Protein AF-A0A378I689-F1 (afdb_monomer_lite)

Foldseek 3Di:
DDDDDDPPPDPVVPPPDDDDFAPLLLVLLQVCVVCLQVVVAALVRLVVSLCSLQPPADDDDDPCPPPDADDDDNVHHHSLSSLVSNCLQRVLQHWLVSLLSNLLSLQVVCPVPLPPCRLVPSVNNLVSLLLSLLQCQVPQVLSLLSCLVNCLVPLVSDDLVSVLCCPVPSRLVVLVCCCPRHPRSVNGHRHPGHDSVSSVVSPDPDDDRDDDDTDDRDPNDCSSHVPDDDDDPPDDDDPPGDDDPPDPDDPDPPDPDPDD

Structure (mmCIF, N/CA/C/O backbone):
data_AF-A0A378I689-F1
#
_entry.id   AF-A0A378I689-F1
#
loop_
_atom_site.group_PDB
_atom_site.id
_atom_site.type_symbol
_atom_site.label_atom_id
_atom_site.label_alt_id
_atom_site.label_comp_id
_atom_site.label_asym_id
_atom_site.label_entity_id
_atom_site.label_seq_id
_atom_site.pdbx_PDB_ins_code
_atom_site.Cartn_x
_atom_site.Cartn_y
_atom_site.Cartn_z
_atom_site.occupancy
_atom_site.B_iso_or_equiv
_atom_site.auth_seq_id
_atom_site.auth_comp_id
_atom_site.auth_asym_id
_atom_site.auth_atom_id
_atom_site.pdbx_PDB_model_num
ATOM 1 N N . MET A 1 1 ? -5.228 2.863 -65.342 1.00 36.53 1 MET A N 1
ATOM 2 C CA . MET A 1 1 ? -3.889 2.455 -64.861 1.00 36.53 1 MET A CA 1
ATOM 3 C C . MET A 1 1 ? -3.463 3.534 -63.869 1.00 36.53 1 MET A C 1
ATOM 5 O O . MET A 1 1 ? -3.456 4.687 -64.267 1.00 36.53 1 MET A O 1
ATOM 9 N N . ALA A 1 2 ? -3.511 3.309 -62.548 1.00 32.28 2 ALA A N 1
ATOM 10 C CA . ALA A 1 2 ? -2.487 2.623 -61.732 1.00 32.28 2 ALA A CA 1
ATOM 11 C C . ALA A 1 2 ? -1.100 3.280 -61.925 1.00 32.28 2 ALA A C 1
ATOM 13 O O . ALA A 1 2 ? -0.705 3.461 -63.064 1.00 32.28 2 ALA A O 1
ATOM 14 N N . ASN A 1 3 ? -0.274 3.627 -60.938 1.00 30.55 3 ASN A N 1
ATOM 15 C CA . ASN A 1 3 ? -0.265 3.503 -59.481 1.00 30.55 3 ASN A CA 1
ATOM 16 C C . ASN A 1 3 ? 1.012 4.236 -58.992 1.00 30.55 3 ASN A C 1
ATOM 18 O O . ASN A 1 3 ? 1.984 4.291 -59.739 1.00 30.55 3 ASN A O 1
ATOM 22 N N . GLY A 1 4 ? 1.056 4.657 -57.723 1.00 30.83 4 GLY A N 1
ATOM 23 C CA . GLY A 1 4 ? 2.308 4.814 -56.956 1.00 30.83 4 GLY A CA 1
ATOM 24 C C . GLY A 1 4 ? 3.049 6.158 -57.103 1.00 30.83 4 GLY A C 1
ATOM 25 O O . GLY A 1 4 ? 3.139 6.722 -58.177 1.00 30.83 4 GLY A O 1
ATOM 26 N N . THR A 1 5 ? 3.642 6.757 -56.070 1.00 33.84 5 THR A N 1
ATOM 27 C CA . THR A 1 5 ? 3.926 6.249 -54.723 1.00 33.84 5 THR A CA 1
ATOM 28 C C . THR A 1 5 ? 4.123 7.459 -53.807 1.00 33.84 5 THR A C 1
ATOM 30 O O . THR A 1 5 ? 5.096 8.198 -53.941 1.00 33.84 5 THR A O 1
ATOM 33 N N . ARG A 1 6 ? 3.195 7.691 -52.870 1.00 36.72 6 ARG A N 1
ATOM 34 C CA . ARG A 1 6 ? 3.455 8.572 -51.725 1.00 36.72 6 ARG A CA 1
ATOM 35 C C . ARG A 1 6 ? 4.444 7.844 -50.822 1.00 36.72 6 ARG A C 1
ATOM 37 O O . ARG A 1 6 ? 4.133 6.781 -50.297 1.00 36.72 6 ARG A O 1
ATOM 44 N N . SER A 1 7 ? 5.632 8.423 -50.677 1.00 36.16 7 SER A N 1
ATOM 45 C CA . SER A 1 7 ? 6.648 8.003 -49.718 1.00 36.16 7 SER A CA 1
ATOM 46 C C . SER A 1 7 ? 6.046 7.976 -48.312 1.00 36.16 7 SER A C 1
ATOM 48 O O . SER A 1 7 ? 5.873 9.020 -47.680 1.00 36.16 7 SER A O 1
ATOM 50 N N . ALA A 1 8 ? 5.764 6.771 -47.822 1.00 38.12 8 ALA A N 1
ATOM 51 C CA . ALA A 1 8 ? 5.553 6.462 -46.418 1.00 38.12 8 ALA A CA 1
ATOM 52 C C . ALA A 1 8 ? 6.874 6.675 -45.659 1.00 38.12 8 ALA A C 1
ATOM 54 O O . ALA A 1 8 ? 7.577 5.731 -45.315 1.00 38.12 8 ALA A O 1
ATOM 55 N N . ARG A 1 9 ? 7.250 7.936 -45.426 1.00 37.66 9 ARG A N 1
ATOM 56 C CA . ARG A 1 9 ? 8.289 8.267 -44.451 1.00 37.66 9 ARG A CA 1
ATOM 57 C C . ARG A 1 9 ? 7.631 8.343 -43.087 1.00 37.66 9 ARG A C 1
ATOM 59 O O . ARG A 1 9 ? 7.123 9.381 -42.683 1.00 37.66 9 ARG A O 1
ATOM 66 N N . GLU A 1 10 ? 7.586 7.168 -42.466 1.00 37.16 10 GLU A N 1
ATOM 67 C CA . GLU A 1 10 ? 7.813 6.945 -41.040 1.00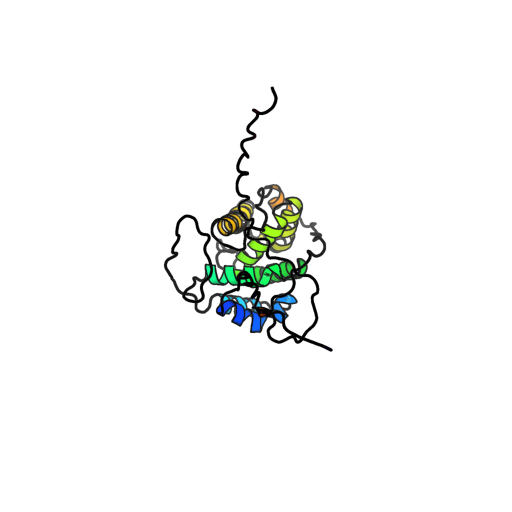 37.16 10 GLU A CA 1
ATOM 68 C C . GLU A 1 10 ? 7.526 8.156 -40.143 1.00 37.16 10 GLU A C 1
ATOM 70 O O . GLU A 1 10 ? 8.421 8.757 -39.550 1.00 37.16 10 GLU A O 1
ATOM 75 N N . SER A 1 11 ? 6.247 8.447 -39.928 1.00 35.81 11 SER A N 1
ATOM 76 C CA . SER A 1 11 ? 5.811 8.995 -38.651 1.00 35.81 11 SER A CA 1
ATOM 77 C C . SER A 1 11 ? 5.926 7.880 -37.607 1.00 35.81 11 SER A C 1
ATOM 79 O O . SER A 1 11 ? 4.937 7.320 -37.135 1.00 35.81 11 SER A O 1
ATOM 81 N N . LYS A 1 12 ? 7.172 7.538 -37.242 1.00 37.09 12 LYS A N 1
ATOM 82 C CA . LYS A 1 12 ? 7.478 6.902 -35.960 1.00 37.09 12 LYS A CA 1
ATOM 83 C C . LYS A 1 12 ? 7.032 7.897 -34.899 1.00 37.09 12 LYS A C 1
ATOM 85 O O . LYS A 1 12 ? 7.795 8.756 -34.465 1.00 37.09 12 LYS A O 1
ATOM 90 N N . ASN A 1 13 ? 5.748 7.815 -34.554 1.00 37.12 13 ASN A N 1
ATOM 91 C CA . ASN A 1 13 ? 5.201 8.322 -33.314 1.00 37.12 13 ASN A CA 1
ATOM 92 C C . ASN A 1 13 ? 6.167 7.853 -32.231 1.00 37.12 13 ASN A C 1
ATOM 94 O O . ASN A 1 13 ? 6.176 6.671 -31.890 1.00 37.12 13 ASN A O 1
ATOM 98 N N . LYS A 1 14 ? 7.023 8.765 -31.758 1.00 39.47 14 LYS A N 1
ATOM 99 C CA . LYS A 1 14 ? 7.756 8.611 -30.508 1.00 39.47 14 LYS A CA 1
ATOM 100 C C . LYS A 1 14 ? 6.681 8.370 -29.463 1.00 39.47 14 LYS A C 1
ATOM 102 O O . LYS A 1 14 ? 6.001 9.299 -29.029 1.00 39.47 14 LYS A O 1
ATOM 107 N N . GLN A 1 15 ? 6.439 7.097 -29.190 1.00 40.50 15 GLN A N 1
ATOM 108 C CA . GLN A 1 15 ? 5.585 6.618 -28.130 1.00 40.50 15 GLN A CA 1
ATOM 109 C C . GLN A 1 15 ? 6.223 7.185 -26.867 1.00 40.50 15 GLN A C 1
ATOM 111 O O . GLN A 1 15 ? 7.254 6.685 -26.436 1.00 40.50 15 GLN A O 1
ATOM 116 N N . LYS A 1 16 ? 5.704 8.336 -26.406 1.00 43.81 16 LYS A N 1
ATOM 117 C CA . LYS A 1 16 ? 6.149 9.027 -25.189 1.00 43.81 16 LYS A CA 1
ATOM 118 C C . LYS A 1 16 ? 6.384 7.965 -24.132 1.00 43.81 16 LYS A C 1
ATOM 120 O O . LYS A 1 16 ? 5.466 7.174 -23.918 1.00 43.81 16 LYS A O 1
ATOM 125 N N . ASP A 1 17 ? 7.581 7.954 -23.553 1.00 47.00 17 ASP A N 1
ATOM 126 C CA . ASP A 1 17 ? 8.003 7.000 -22.536 1.00 47.00 17 ASP A CA 1
ATOM 127 C C . ASP A 1 17 ? 6.908 6.867 -21.478 1.00 47.00 17 ASP A C 1
ATOM 129 O O . ASP A 1 17 ? 6.725 7.728 -20.617 1.00 47.00 17 ASP A O 1
ATOM 133 N N . LEU A 1 18 ? 6.100 5.813 -21.612 1.00 61.22 18 LEU A N 1
ATOM 134 C CA . LEU A 1 18 ? 5.203 5.395 -20.557 1.00 61.22 18 LEU A CA 1
ATOM 135 C C . LEU A 1 18 ? 6.120 4.905 -19.447 1.00 61.22 18 LEU A C 1
ATOM 137 O O . LEU A 1 18 ? 7.001 4.087 -19.717 1.00 61.22 18 LEU A O 1
ATOM 141 N N . TRP A 1 19 ? 5.930 5.427 -18.238 1.00 73.88 19 TRP A N 1
ATOM 142 C CA . TRP A 1 19 ? 6.635 4.942 -17.060 1.00 73.88 19 TRP A CA 1
ATOM 143 C C . TRP A 1 19 ? 6.575 3.408 -17.024 1.00 73.88 19 TRP A C 1
ATOM 145 O O . TRP A 1 19 ? 5.521 2.807 -17.269 1.00 73.88 19 TRP A O 1
ATOM 155 N N . LYS A 1 20 ? 7.726 2.783 -16.784 1.00 79.38 20 LYS A N 1
ATOM 156 C CA . LYS A 1 20 ? 7.854 1.335 -16.649 1.00 79.38 20 LYS A CA 1
ATOM 157 C C . LYS A 1 20 ? 8.465 1.042 -15.284 1.00 79.38 20 LYS A C 1
ATOM 159 O O . LYS A 1 20 ? 9.449 1.701 -14.950 1.00 79.38 20 LYS A O 1
ATOM 164 N N . PRO A 1 21 ? 7.931 0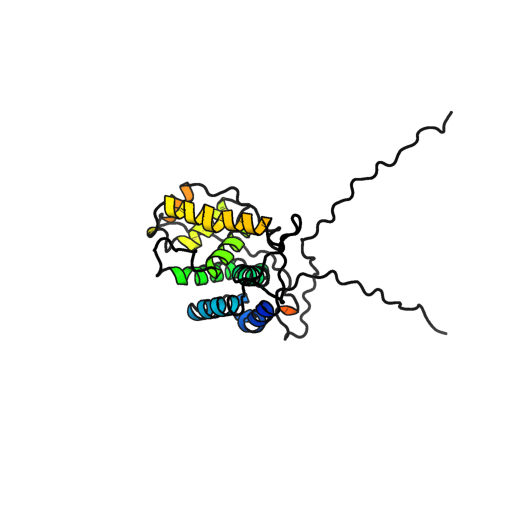.054 -14.554 1.00 88.06 21 PRO A N 1
ATOM 165 C CA . PRO A 1 21 ? 8.522 -0.369 -13.294 1.00 88.06 21 PRO A CA 1
ATOM 166 C C . PRO A 1 21 ? 9.882 -1.017 -13.529 1.00 88.06 21 PRO A C 1
ATOM 168 O O . PRO A 1 21 ? 10.153 -1.463 -14.646 1.00 88.06 21 PRO A O 1
ATOM 171 N N . MET A 1 22 ? 10.705 -1.108 -12.493 1.00 88.94 22 MET A N 1
ATOM 172 C CA . MET A 1 22 ? 12.016 -1.762 -12.541 1.00 88.94 22 MET A CA 1
ATOM 173 C C . MET A 1 22 ? 11.918 -3.209 -13.055 1.00 88.94 22 MET A C 1
ATOM 175 O O . MET A 1 22 ? 10.911 -3.888 -12.852 1.00 88.94 22 MET A O 1
ATOM 179 N N . ASP A 1 23 ? 12.968 -3.713 -13.705 1.00 89.38 23 ASP A N 1
ATOM 180 C CA . ASP A 1 23 ? 13.109 -5.117 -14.116 1.00 89.38 23 ASP A CA 1
ATOM 181 C C . ASP A 1 23 ? 12.872 -6.080 -12.954 1.00 89.38 23 ASP A C 1
ATOM 183 O O . ASP A 1 23 ? 12.211 -7.106 -13.121 1.00 89.38 23 ASP A O 1
ATOM 187 N N . HIS A 1 24 ? 13.345 -5.711 -11.763 1.00 91.12 24 HIS A N 1
ATOM 188 C CA . HIS A 1 24 ? 13.081 -6.448 -10.530 1.00 91.12 24 HIS A CA 1
ATOM 189 C C . HIS A 1 24 ? 11.577 -6.599 -10.265 1.00 91.12 24 HIS A C 1
ATOM 191 O O . HIS A 1 24 ? 11.058 -7.715 -10.182 1.00 91.12 24 HIS A O 1
ATOM 197 N N . THR A 1 25 ? 10.853 -5.479 -10.244 1.00 92.75 25 THR A N 1
ATOM 198 C CA . THR A 1 25 ? 9.397 -5.431 -10.058 1.00 92.75 25 THR A CA 1
ATOM 199 C C . THR A 1 25 ? 8.654 -6.168 -11.166 1.00 92.75 25 THR A C 1
ATOM 201 O O . THR A 1 25 ? 7.728 -6.927 -10.884 1.00 92.75 25 THR A O 1
ATOM 204 N N . ARG A 1 26 ? 9.074 -6.021 -12.430 1.00 91.69 26 ARG A N 1
ATOM 205 C CA . ARG A 1 26 ? 8.508 -6.781 -13.558 1.00 91.69 26 ARG A CA 1
ATOM 206 C C . ARG A 1 26 ? 8.682 -8.285 -13.364 1.00 91.69 26 ARG A C 1
ATOM 208 O O . ARG A 1 26 ? 7.747 -9.042 -13.611 1.00 91.69 26 ARG A O 1
ATOM 215 N N . GLY A 1 27 ? 9.848 -8.715 -12.885 1.00 92.19 27 GLY A N 1
ATOM 216 C CA . GLY A 1 27 ? 10.114 -10.107 -12.539 1.00 92.19 27 GLY A CA 1
ATOM 217 C C . GLY A 1 27 ? 9.150 -10.626 -11.472 1.00 92.19 27 GLY A C 1
ATOM 218 O O . GLY A 1 27 ? 8.578 -11.701 -11.641 1.00 92.19 27 GLY A O 1
ATOM 219 N N . ILE A 1 28 ? 8.908 -9.850 -10.416 1.00 94.12 28 ILE A N 1
ATOM 220 C CA . ILE A 1 28 ? 7.939 -10.197 -9.364 1.00 94.12 28 ILE A CA 1
ATOM 221 C C . ILE A 1 28 ? 6.521 -10.278 -9.943 1.00 94.12 28 ILE A C 1
ATOM 223 O O . ILE A 1 28 ? 5.842 -11.285 -9.759 1.00 94.12 28 ILE A O 1
ATOM 227 N N . ILE A 1 29 ? 6.084 -9.276 -10.709 1.00 93.25 29 ILE A N 1
ATOM 228 C CA . ILE A 1 29 ? 4.744 -9.249 -11.321 1.00 93.25 29 ILE A CA 1
ATOM 229 C C . ILE A 1 29 ? 4.545 -10.419 -12.285 1.00 93.25 29 ILE A C 1
ATOM 231 O O . ILE A 1 29 ? 3.468 -11.004 -12.309 1.00 93.25 29 ILE A O 1
ATOM 235 N N . SER A 1 30 ? 5.575 -10.830 -13.027 1.00 90.88 30 SER A N 1
ATOM 236 C CA . SER A 1 30 ? 5.471 -11.998 -13.909 1.00 90.88 30 SER A CA 1
ATOM 237 C C . SER A 1 30 ? 5.166 -13.299 -13.155 1.00 90.88 30 SER A C 1
ATOM 239 O O . SER A 1 30 ? 4.498 -14.172 -13.701 1.00 90.88 30 SER A O 1
ATOM 241 N N . ARG A 1 31 ? 5.610 -13.418 -11.894 1.00 92.50 31 ARG A N 1
ATOM 242 C CA . ARG A 1 31 ? 5.348 -14.581 -11.032 1.00 92.50 31 ARG A CA 1
ATOM 243 C C . ARG A 1 31 ? 4.023 -14.461 -10.284 1.00 92.50 31 ARG A C 1
ATOM 245 O O . ARG A 1 31 ? 3.255 -15.413 -10.242 1.00 92.50 31 ARG A O 1
ATOM 252 N N . TRP A 1 32 ? 3.756 -13.287 -9.715 1.00 93.81 32 TRP A N 1
ATOM 253 C CA . TRP A 1 32 ? 2.670 -13.068 -8.754 1.00 93.81 32 TRP A CA 1
ATOM 254 C C . TRP A 1 32 ? 1.433 -12.383 -9.351 1.00 93.81 32 TRP A C 1
ATOM 256 O O . TRP A 1 32 ? 0.402 -12.293 -8.690 1.00 93.81 32 TRP A O 1
ATOM 266 N N . GLY A 1 33 ? 1.497 -11.894 -10.593 1.00 89.62 33 GLY A N 1
ATOM 267 C CA . GLY A 1 33 ? 0.505 -10.986 -11.180 1.00 89.62 33 GLY A CA 1
ATOM 268 C C . GLY A 1 33 ? -0.929 -11.508 -11.139 1.00 89.62 33 GLY A C 1
ATOM 269 O O . GLY A 1 33 ? -1.836 -10.764 -10.778 1.00 89.62 33 GLY A O 1
ATOM 270 N N . SER A 1 34 ? -1.142 -12.796 -11.427 1.00 87.81 34 SER A N 1
ATOM 271 C CA . SER A 1 34 ? -2.479 -13.406 -11.353 1.00 87.81 34 SER A CA 1
ATOM 272 C C . SER A 1 34 ? -3.029 -13.441 -9.922 1.00 87.81 34 SER A C 1
ATOM 274 O O . SER A 1 34 ? -4.207 -13.164 -9.712 1.00 87.81 34 SER A O 1
ATOM 276 N N . GLN A 1 35 ? -2.195 -13.763 -8.932 1.00 90.56 35 GLN A N 1
ATOM 277 C CA . GLN A 1 35 ? -2.610 -13.800 -7.525 1.00 90.56 35 GLN A CA 1
ATOM 278 C C . GLN A 1 35 ? -2.856 -12.389 -6.985 1.00 90.56 35 GLN A C 1
ATOM 280 O O . GLN A 1 35 ? -3.844 -12.159 -6.295 1.00 90.56 35 GLN A O 1
ATOM 285 N N . LEU A 1 36 ? -2.008 -11.427 -7.368 1.00 91.00 36 LEU A N 1
ATOM 286 C CA . LEU A 1 36 ? -2.152 -10.014 -7.014 1.00 91.00 36 LEU A CA 1
ATOM 287 C C . LEU A 1 36 ? -3.465 -9.434 -7.544 1.00 91.00 36 LEU A C 1
ATOM 289 O O . LEU A 1 36 ? -4.226 -8.854 -6.774 1.00 91.00 36 LEU A O 1
ATOM 293 N N . LEU A 1 37 ? -3.763 -9.628 -8.835 1.00 87.69 37 LEU A N 1
ATOM 294 C CA . LEU A 1 37 ? -4.980 -9.091 -9.451 1.00 87.69 37 LEU A CA 1
ATOM 295 C C . LEU A 1 37 ? -6.259 -9.658 -8.839 1.00 87.69 37 LEU A C 1
ATOM 297 O O . LEU A 1 37 ? -7.255 -8.944 -8.800 1.00 87.69 37 LEU A O 1
ATOM 301 N N . ASN A 1 38 ? -6.233 -10.903 -8.358 1.00 84.69 38 ASN A N 1
ATOM 302 C CA . ASN A 1 38 ? -7.388 -11.570 -7.754 1.00 84.69 38 ASN A CA 1
ATOM 303 C C . ASN A 1 38 ? -7.411 -11.496 -6.217 1.00 84.69 38 ASN A C 1
ATOM 305 O O . ASN A 1 38 ? -8.332 -12.034 -5.611 1.00 84.69 38 ASN A O 1
ATOM 309 N N . ALA A 1 39 ? -6.411 -10.860 -5.594 1.00 85.19 39 ALA A N 1
ATOM 310 C CA . ALA A 1 39 ? -6.188 -10.879 -4.145 1.00 85.19 39 ALA A CA 1
ATOM 311 C C . ALA A 1 39 ? -6.208 -12.301 -3.530 1.00 85.19 39 ALA A C 1
ATOM 313 O O . ALA A 1 39 ? -6.624 -12.490 -2.387 1.00 85.19 39 ALA A O 1
ATOM 314 N N . ASP A 1 40 ? -5.732 -13.297 -4.283 1.00 89.00 40 ASP A N 1
ATOM 315 C CA . ASP A 1 40 ? -5.683 -14.711 -3.887 1.00 89.00 40 ASP A CA 1
ATOM 316 C C . ASP A 1 40 ? -4.293 -15.058 -3.334 1.00 89.00 40 ASP A C 1
ATOM 318 O O . ASP A 1 40 ? -3.454 -15.681 -3.993 1.00 89.00 40 ASP A O 1
ATOM 322 N N . LEU A 1 41 ? -4.012 -14.531 -2.141 1.00 89.88 41 LEU A N 1
ATOM 323 C CA . LEU A 1 41 ? -2.727 -14.659 -1.458 1.00 89.88 41 LEU A CA 1
ATOM 324 C C . LEU A 1 41 ? -2.947 -15.177 -0.036 1.00 89.88 41 LEU A C 1
ATOM 326 O O . LEU A 1 41 ? -3.789 -14.677 0.704 1.00 89.88 41 LEU A O 1
ATOM 330 N N . SER A 1 42 ? -2.148 -16.151 0.386 1.00 90.88 42 SER A N 1
ATOM 331 C CA . SER A 1 42 ? -2.076 -16.561 1.788 1.00 90.88 42 SER A CA 1
ATOM 332 C C . SER A 1 42 ? -1.145 -15.646 2.593 1.00 90.88 42 SER A C 1
ATOM 334 O O . SER A 1 42 ? -0.283 -14.955 2.050 1.00 90.88 42 SER A O 1
ATOM 336 N N . ASN A 1 43 ? -1.219 -15.705 3.926 1.00 88.19 43 ASN A N 1
ATOM 337 C CA . ASN A 1 43 ? -0.266 -14.995 4.794 1.00 88.19 43 ASN A CA 1
ATOM 338 C C . ASN A 1 43 ? 1.201 -15.365 4.505 1.00 88.19 43 ASN A C 1
ATOM 340 O O . ASN A 1 43 ? 2.095 -14.539 4.703 1.00 88.19 43 ASN A O 1
ATOM 344 N N . GLN A 1 44 ? 1.463 -16.601 4.064 1.00 90.50 44 GLN A N 1
ATOM 345 C CA . GLN A 1 44 ? 2.808 -17.025 3.683 1.00 90.50 44 GLN A CA 1
ATOM 346 C C . GLN A 1 44 ? 3.221 -16.418 2.339 1.00 90.50 44 GLN A C 1
ATOM 348 O O . GLN A 1 44 ? 4.360 -15.976 2.207 1.00 90.50 44 GLN A O 1
ATOM 353 N N . ASP A 1 45 ? 2.295 -16.314 1.387 1.00 94.31 45 ASP A N 1
ATOM 354 C CA . ASP A 1 45 ? 2.542 -15.660 0.101 1.00 94.31 45 ASP A CA 1
ATOM 355 C C . ASP A 1 45 ? 2.894 -14.189 0.288 1.00 94.31 45 ASP A C 1
ATOM 357 O O . ASP A 1 45 ? 3.876 -13.720 -0.272 1.00 94.31 45 ASP A O 1
ATOM 361 N N . ILE A 1 46 ? 2.183 -13.476 1.165 1.00 93.25 46 ILE A N 1
ATOM 362 C CA . ILE A 1 46 ? 2.497 -12.076 1.480 1.00 93.25 46 ILE A CA 1
ATOM 363 C C . ILE A 1 46 ? 3.900 -11.930 2.097 1.00 93.25 46 ILE A C 1
ATOM 365 O O . ILE A 1 46 ? 4.597 -10.946 1.843 1.00 93.25 46 ILE A O 1
ATOM 369 N N . LYS A 1 47 ? 4.338 -12.881 2.933 1.00 91.50 47 LYS A N 1
ATOM 370 C CA . LYS A 1 47 ? 5.705 -12.884 3.489 1.00 91.50 47 LYS A CA 1
ATOM 371 C C . LYS A 1 47 ? 6.750 -13.114 2.400 1.00 91.50 47 LYS A C 1
ATOM 373 O O . LYS A 1 47 ? 7.750 -12.403 2.369 1.00 91.50 47 LYS A O 1
ATOM 378 N N . ASN A 1 48 ? 6.505 -14.078 1.515 1.00 94.38 48 ASN A N 1
ATOM 379 C CA . ASN A 1 48 ? 7.400 -14.389 0.405 1.00 94.38 48 ASN A CA 1
ATOM 380 C C . ASN A 1 48 ? 7.490 -13.208 -0.569 1.00 94.38 48 ASN A C 1
ATOM 382 O O . ASN A 1 48 ? 8.588 -12.786 -0.916 1.00 94.38 48 ASN A O 1
ATOM 386 N N . LEU A 1 49 ? 6.347 -12.620 -0.924 1.00 95.19 49 LEU A N 1
ATOM 387 C CA . LEU A 1 49 ? 6.249 -11.455 -1.792 1.00 95.19 49 LEU A CA 1
ATOM 388 C C . LEU A 1 49 ? 7.026 -10.262 -1.231 1.00 95.19 49 LEU A C 1
ATOM 390 O O . LEU A 1 49 ? 7.833 -9.678 -1.946 1.00 95.19 49 LEU A O 1
ATOM 394 N N . GLU A 1 50 ? 6.832 -9.911 0.045 1.00 93.56 50 GLU A N 1
ATOM 395 C CA . GLU A 1 50 ? 7.598 -8.824 0.667 1.00 93.56 50 GLU A CA 1
ATOM 396 C C . GLU A 1 50 ? 9.103 -9.122 0.656 1.00 93.56 50 GLU A C 1
ATOM 398 O O . GLU A 1 50 ? 9.899 -8.256 0.297 1.00 93.56 50 GLU A O 1
ATOM 403 N N . SER A 1 51 ? 9.502 -10.357 0.975 1.00 92.94 51 SER A N 1
ATOM 404 C CA . SER A 1 51 ? 10.908 -10.760 0.909 1.00 92.94 51 SER A CA 1
ATOM 405 C C . SER A 1 51 ? 11.483 -10.621 -0.503 1.00 92.94 51 SER A C 1
ATOM 407 O O . SER A 1 51 ? 12.618 -10.171 -0.642 1.00 92.94 51 SER A O 1
ATOM 409 N N . GLU A 1 52 ? 10.730 -10.991 -1.542 1.00 94.94 52 GLU A N 1
ATOM 410 C CA . GLU A 1 52 ? 11.149 -10.845 -2.939 1.00 94.94 52 GLU A CA 1
ATOM 411 C C . GLU A 1 52 ? 11.253 -9.374 -3.355 1.00 94.94 52 GLU A C 1
ATOM 413 O O . GLU A 1 52 ? 12.224 -9.005 -4.009 1.00 94.94 52 GLU A O 1
ATOM 418 N N . ILE A 1 53 ? 10.310 -8.517 -2.943 1.00 93.62 53 ILE A N 1
ATOM 419 C CA . ILE A 1 53 ? 10.363 -7.069 -3.212 1.00 93.62 53 ILE A CA 1
ATOM 420 C C . ILE A 1 53 ? 11.650 -6.473 -2.641 1.00 93.62 53 ILE A C 1
ATOM 422 O O . ILE A 1 53 ? 12.353 -5.736 -3.329 1.00 93.62 53 ILE A O 1
ATOM 426 N N . LEU A 1 54 ? 11.989 -6.826 -1.401 1.00 90.94 54 LEU A N 1
ATOM 427 C CA . LEU A 1 54 ? 13.153 -6.280 -0.703 1.00 90.94 54 LEU A CA 1
ATOM 428 C C . LEU A 1 54 ? 14.482 -6.922 -1.142 1.00 90.94 54 LEU A C 1
ATOM 430 O O . LEU A 1 54 ? 15.558 -6.373 -0.861 1.00 90.94 54 LEU A O 1
ATOM 434 N N . GLN A 1 55 ? 14.432 -8.064 -1.832 1.00 88.06 55 GLN A N 1
ATOM 435 C CA . GLN A 1 55 ? 15.609 -8.787 -2.299 1.00 88.06 55 GLN A CA 1
ATOM 436 C C . GLN A 1 55 ? 16.381 -7.977 -3.345 1.00 88.06 55 GLN A C 1
ATOM 438 O O . GLN A 1 55 ? 15.812 -7.409 -4.266 1.00 88.06 55 GLN A O 1
ATOM 443 N N . GLY A 1 56 ? 17.711 -7.948 -3.225 1.00 74.94 56 GLY A N 1
ATOM 444 C CA . GLY A 1 56 ? 18.582 -7.308 -4.218 1.00 74.94 56 GLY A CA 1
ATOM 445 C C . GLY A 1 56 ? 18.756 -5.798 -4.046 1.00 74.94 56 GLY A C 1
ATOM 446 O O . GLY A 1 56 ? 19.649 -5.234 -4.679 1.00 74.94 56 GLY A O 1
ATOM 447 N N . SER A 1 57 ? 17.997 -5.176 -3.140 1.00 80.06 57 SER A N 1
ATOM 448 C CA . SER A 1 57 ? 18.178 -3.777 -2.749 1.00 80.06 57 SER A CA 1
ATOM 449 C C . SER A 1 57 ? 19.587 -3.509 -2.206 1.00 80.06 57 SER A C 1
ATOM 451 O O . SER A 1 57 ? 20.185 -4.323 -1.494 1.00 80.06 57 SER A O 1
ATOM 453 N N . ARG A 1 58 ? 20.149 -2.354 -2.566 1.00 79.81 58 ARG A N 1
ATOM 454 C CA . ARG A 1 58 ? 21.479 -1.909 -2.134 1.00 79.81 58 ARG A CA 1
ATOM 455 C C . ARG A 1 58 ? 21.441 -0.423 -1.830 1.00 79.81 58 ARG A C 1
ATOM 457 O O . ARG A 1 58 ? 20.722 0.336 -2.470 1.00 79.81 58 ARG A O 1
ATOM 464 N N . TYR A 1 59 ? 22.246 0.003 -0.863 1.00 76.56 59 TYR A N 1
ATOM 465 C CA . TYR A 1 59 ? 22.419 1.428 -0.623 1.00 76.56 59 TYR A CA 1
ATOM 466 C C . TYR A 1 59 ? 23.026 2.094 -1.861 1.00 76.56 59 TYR A C 1
ATOM 468 O O . TYR A 1 59 ? 24.048 1.639 -2.378 1.00 76.56 59 TYR A O 1
ATOM 476 N N . HIS A 1 60 ? 22.423 3.195 -2.293 1.00 75.88 60 HIS A N 1
ATOM 477 C CA . HIS A 1 60 ? 23.031 4.111 -3.242 1.00 75.88 60 HIS A CA 1
ATOM 478 C C . HIS A 1 60 ? 22.753 5.555 -2.814 1.00 75.88 60 HIS A C 1
ATOM 480 O O . HIS A 1 60 ? 21.745 5.829 -2.156 1.00 75.88 60 HIS A O 1
ATOM 486 N N . PRO A 1 61 ? 23.647 6.494 -3.161 1.00 66.50 61 PRO A N 1
ATOM 487 C CA . PRO A 1 61 ? 23.402 7.902 -2.916 1.00 66.50 61 PRO A CA 1
ATOM 488 C C . PRO A 1 61 ? 22.199 8.372 -3.741 1.00 66.50 61 PRO A C 1
ATOM 490 O O . PRO A 1 61 ? 22.095 8.100 -4.940 1.00 66.50 61 PRO A O 1
ATOM 493 N N . ILE A 1 62 ? 21.296 9.095 -3.084 1.00 64.75 62 ILE A N 1
ATOM 494 C CA . ILE A 1 62 ? 20.167 9.751 -3.736 1.00 64.75 62 ILE A CA 1
ATOM 495 C C . ILE A 1 62 ? 20.701 11.022 -4.391 1.00 64.75 62 ILE A C 1
ATOM 497 O O . ILE A 1 62 ? 21.139 11.946 -3.704 1.00 64.75 62 ILE A O 1
ATOM 501 N N . ASN A 1 63 ? 20.677 11.073 -5.722 1.00 58.06 63 ASN A N 1
ATOM 502 C CA . ASN A 1 63 ? 21.100 12.256 -6.461 1.00 58.06 63 ASN A CA 1
ATOM 503 C C . ASN A 1 63 ? 19.914 13.222 -6.582 1.00 58.06 63 ASN A C 1
ATOM 505 O O . ASN A 1 63 ? 19.222 13.269 -7.596 1.00 58.06 63 ASN A O 1
ATOM 509 N N . ALA A 1 64 ? 19.635 13.944 -5.497 1.00 55.91 64 ALA A N 1
ATOM 510 C CA . ALA A 1 64 ? 18.580 14.947 -5.450 1.00 55.91 64 ALA A CA 1
ATOM 511 C C . ALA A 1 64 ? 19.046 16.228 -6.163 1.00 55.91 64 ALA A C 1
ATOM 513 O O . ALA A 1 64 ? 19.409 17.214 -5.522 1.00 55.91 64 ALA A O 1
ATOM 514 N N . ALA A 1 65 ? 19.056 16.224 -7.499 1.00 56.22 65 ALA A N 1
ATOM 515 C CA . ALA A 1 65 ? 18.992 17.485 -8.233 1.00 56.22 65 ALA A CA 1
ATOM 516 C C . ALA A 1 65 ? 17.691 18.183 -7.797 1.00 56.22 65 ALA A C 1
ATOM 518 O O . ALA A 1 65 ? 16.617 17.588 -7.873 1.00 56.22 65 ALA A O 1
ATOM 519 N N . SER A 1 66 ? 17.804 19.384 -7.226 1.00 52.59 66 SER A N 1
ATOM 520 C CA . SER A 1 66 ? 16.860 19.958 -6.251 1.00 52.59 66 SER A CA 1
ATOM 521 C C . SER A 1 66 ? 15.453 20.304 -6.767 1.00 52.59 66 SER A C 1
ATOM 523 O O . SER A 1 66 ? 14.652 20.868 -6.023 1.00 52.59 66 SER A O 1
ATOM 525 N N . ASP A 1 67 ? 15.127 19.962 -8.008 1.00 57.81 67 ASP A N 1
ATOM 526 C CA . ASP A 1 67 ? 13.847 20.211 -8.667 1.00 57.81 67 ASP A CA 1
ATOM 527 C C . ASP A 1 67 ? 13.231 18.968 -9.338 1.00 57.81 67 ASP A C 1
ATOM 529 O O . ASP A 1 67 ? 12.107 19.039 -9.844 1.00 57.81 67 ASP A O 1
ATOM 533 N N . GLN A 1 68 ? 13.919 17.822 -9.323 1.00 65.69 68 GLN A N 1
ATOM 534 C CA . GLN A 1 68 ? 13.436 16.591 -9.946 1.00 65.69 68 GLN A CA 1
ATOM 535 C C . GLN A 1 68 ? 12.939 15.605 -8.893 1.00 65.69 68 GLN A C 1
ATOM 537 O O . GLN A 1 68 ? 13.634 15.277 -7.933 1.00 65.69 68 GLN A O 1
ATOM 542 N N . LYS A 1 69 ? 11.714 15.108 -9.096 1.00 70.38 69 LYS A N 1
ATOM 543 C CA . LYS A 1 69 ? 11.188 13.983 -8.321 1.00 70.38 69 LYS A CA 1
ATOM 544 C C . LYS A 1 69 ? 12.066 12.757 -8.523 1.00 70.38 69 LYS A C 1
ATOM 546 O O . LYS A 1 69 ? 12.564 12.524 -9.625 1.00 70.38 69 LYS A O 1
ATOM 551 N N . LEU A 1 70 ? 12.201 11.956 -7.473 1.00 67.81 70 LEU A N 1
ATOM 552 C CA . LEU A 1 70 ? 12.938 10.704 -7.532 1.00 67.81 70 LEU A CA 1
ATOM 553 C C . LEU A 1 70 ? 12.279 9.758 -8.541 1.00 67.81 70 LEU A C 1
ATOM 555 O O . LEU A 1 70 ? 11.055 9.590 -8.564 1.00 67.81 70 LEU A O 1
ATOM 559 N N . THR A 1 71 ? 13.123 9.173 -9.389 1.00 66.50 71 THR A N 1
ATOM 560 C CA . THR A 1 71 ? 12.756 8.188 -10.409 1.00 66.50 71 THR A CA 1
ATOM 561 C C . THR A 1 71 ? 13.470 6.874 -10.116 1.00 66.50 71 THR A C 1
ATOM 563 O O . THR A 1 71 ? 14.564 6.869 -9.555 1.00 66.50 71 THR A O 1
ATOM 566 N N . TYR A 1 72 ? 12.831 5.762 -10.463 1.00 70.50 72 TYR A N 1
ATOM 567 C CA . TYR A 1 72 ? 13.309 4.417 -10.142 1.00 70.50 72 TYR A CA 1
ATOM 568 C C . TYR A 1 72 ? 14.270 3.930 -11.231 1.00 70.50 72 TYR A C 1
ATOM 570 O O . TYR A 1 72 ? 14.023 4.144 -12.420 1.00 70.50 72 TYR A O 1
ATOM 578 N N . SER A 1 73 ? 15.377 3.303 -10.832 1.00 69.62 73 SER A N 1
ATOM 579 C CA . SER A 1 73 ? 16.431 2.849 -11.742 1.00 69.62 73 SER A CA 1
ATOM 580 C C . SER A 1 73 ? 16.833 1.413 -11.442 1.00 69.62 73 SER A C 1
ATOM 582 O O . SER A 1 73 ? 17.079 1.054 -10.295 1.00 69.62 73 SER A O 1
ATOM 584 N N . ASP A 1 74 ? 16.999 0.621 -12.500 1.00 73.38 74 ASP A N 1
ATOM 585 C CA . ASP A 1 74 ? 17.469 -0.765 -12.418 1.00 73.38 74 ASP A CA 1
ATOM 586 C C . ASP A 1 74 ? 18.948 -0.885 -12.008 1.00 73.38 74 ASP A C 1
ATOM 588 O O . ASP A 1 74 ? 19.401 -1.960 -11.618 1.00 73.38 74 ASP A O 1
ATOM 592 N N . ALA A 1 75 ? 19.724 0.204 -12.085 1.00 75.00 75 ALA A N 1
ATOM 593 C CA . ALA A 1 75 ? 21.158 0.173 -11.790 1.00 75.00 75 ALA A CA 1
ATOM 594 C C . ALA A 1 75 ? 21.460 0.038 -10.286 1.00 75.00 75 ALA A C 1
ATOM 596 O O . ALA A 1 75 ? 22.418 -0.638 -9.907 1.00 75.00 75 ALA A O 1
ATOM 597 N N . ALA A 1 76 ? 20.665 0.698 -9.440 1.00 77.56 76 ALA A N 1
ATOM 598 C CA . ALA A 1 76 ? 20.716 0.599 -7.985 1.00 77.56 76 ALA A CA 1
ATOM 599 C C . ALA A 1 76 ? 19.434 1.193 -7.384 1.00 77.56 76 ALA A C 1
ATOM 601 O O . ALA A 1 76 ? 18.989 2.247 -7.834 1.00 77.56 76 ALA A O 1
ATOM 602 N N . TYR A 1 77 ? 18.888 0.530 -6.363 1.00 84.75 77 TYR A N 1
ATOM 603 C CA . TYR A 1 77 ? 17.695 0.966 -5.638 1.00 84.75 77 TYR A CA 1
ATOM 604 C C . TYR A 1 77 ? 17.748 0.535 -4.167 1.00 84.75 77 TYR A C 1
ATOM 606 O O . TYR A 1 77 ? 18.249 -0.543 -3.820 1.00 84.75 77 TYR A O 1
ATOM 614 N N . THR A 1 78 ? 17.200 1.369 -3.292 1.00 88.44 78 THR A N 1
ATOM 615 C CA . THR A 1 78 ? 16.969 1.063 -1.876 1.00 88.44 78 THR A CA 1
ATOM 616 C C . THR A 1 78 ? 15.732 0.177 -1.677 1.00 88.44 78 THR A C 1
ATOM 618 O O . THR A 1 78 ? 14.893 0.036 -2.565 1.00 88.44 78 THR A O 1
ATOM 621 N N . GLN A 1 79 ? 15.577 -0.396 -0.478 1.00 89.75 79 GLN A N 1
ATOM 622 C CA . GLN A 1 79 ? 14.365 -1.135 -0.082 1.00 89.75 79 GLN A CA 1
ATOM 623 C C . GLN A 1 79 ? 13.094 -0.296 -0.256 1.00 89.75 79 GLN A C 1
ATOM 625 O O . GLN A 1 79 ? 12.103 -0.759 -0.818 1.00 89.75 79 GLN A O 1
ATOM 630 N N . LYS A 1 80 ? 13.170 0.975 0.150 1.00 88.75 80 LYS A N 1
ATOM 631 C CA . LYS A 1 80 ? 12.091 1.946 -0.005 1.00 88.75 80 LYS A CA 1
ATOM 632 C C . LYS A 1 80 ? 11.711 2.139 -1.473 1.00 88.75 80 LYS A C 1
ATOM 634 O O . LYS A 1 80 ? 10.530 2.113 -1.790 1.00 88.75 80 LYS A O 1
ATOM 639 N N . GLU A 1 81 ? 12.679 2.326 -2.367 1.00 88.38 81 GLU A N 1
ATOM 640 C CA . GLU A 1 81 ? 12.395 2.498 -3.799 1.00 88.38 81 GLU A CA 1
ATOM 641 C C . GLU A 1 81 ? 11.828 1.232 -4.437 1.00 88.38 81 GLU A C 1
ATOM 643 O O . GLU A 1 81 ? 10.887 1.345 -5.213 1.00 88.38 81 GLU A O 1
ATOM 648 N N . ALA A 1 82 ? 12.322 0.044 -4.069 1.00 91.19 82 ALA A N 1
ATOM 649 C CA . ALA A 1 82 ? 11.745 -1.222 -4.527 1.00 91.19 82 ALA A CA 1
ATOM 650 C C . ALA A 1 82 ? 10.275 -1.364 -4.119 1.00 91.19 82 ALA A C 1
ATOM 652 O O . ALA A 1 82 ? 9.427 -1.714 -4.938 1.00 91.19 82 ALA A O 1
ATOM 653 N N . MET A 1 83 ? 9.962 -1.033 -2.865 1.00 93.94 83 MET A N 1
ATOM 654 C CA . MET A 1 83 ? 8.596 -1.084 -2.357 1.00 93.94 83 MET A CA 1
ATOM 655 C C . MET A 1 83 ? 7.692 -0.070 -3.063 1.00 93.94 83 MET A C 1
ATOM 657 O O . MET A 1 83 ? 6.587 -0.402 -3.481 1.00 93.94 83 MET A O 1
ATOM 661 N N . ILE A 1 84 ? 8.168 1.161 -3.246 1.00 91.75 84 ILE A N 1
ATOM 662 C CA . ILE A 1 84 ? 7.413 2.213 -3.931 1.00 91.75 84 ILE A CA 1
ATOM 663 C C . ILE A 1 84 ? 7.154 1.846 -5.401 1.00 91.75 84 ILE A C 1
ATOM 665 O O . ILE A 1 84 ? 6.022 1.980 -5.868 1.00 91.75 84 ILE A O 1
ATOM 669 N N . ASP A 1 85 ? 8.173 1.369 -6.117 1.00 90.94 85 ASP A N 1
ATOM 670 C CA . ASP A 1 85 ? 8.055 0.948 -7.515 1.00 90.94 85 ASP A CA 1
ATOM 671 C C . ASP A 1 85 ? 7.050 -0.202 -7.664 1.00 90.94 85 ASP A C 1
ATOM 673 O O . ASP A 1 85 ? 6.169 -0.137 -8.521 1.00 90.94 85 ASP A O 1
ATOM 677 N N . PHE A 1 86 ? 7.094 -1.195 -6.766 1.00 94.44 86 PHE A N 1
ATOM 678 C CA . PHE A 1 86 ? 6.114 -2.282 -6.722 1.00 94.44 86 PHE A CA 1
ATOM 679 C C . PHE A 1 86 ? 4.680 -1.776 -6.513 1.00 94.44 86 PHE A C 1
ATOM 681 O O . PHE A 1 86 ? 3.772 -2.150 -7.258 1.00 94.44 86 PHE A O 1
ATOM 688 N N . ILE A 1 87 ? 4.468 -0.885 -5.543 1.00 95.31 87 ILE A N 1
ATOM 689 C CA . ILE A 1 87 ? 3.147 -0.319 -5.233 1.00 95.31 87 ILE A CA 1
ATOM 690 C C . ILE A 1 87 ? 2.581 0.441 -6.435 1.00 95.31 87 ILE A C 1
ATOM 692 O O . ILE A 1 87 ? 1.422 0.246 -6.802 1.00 95.31 87 ILE A O 1
ATOM 696 N N . LEU A 1 88 ? 3.401 1.253 -7.104 1.00 91.38 88 LEU A N 1
ATOM 697 C CA . LEU A 1 88 ? 2.995 1.971 -8.315 1.00 91.38 88 LEU A CA 1
ATOM 698 C C . LEU A 1 88 ? 2.771 1.051 -9.518 1.00 91.38 88 LEU A C 1
ATOM 700 O O . LEU A 1 88 ? 1.982 1.380 -10.403 1.00 91.38 88 LEU A O 1
ATOM 704 N N . ALA A 1 89 ? 3.447 -0.093 -9.564 1.00 91.44 89 ALA A N 1
ATOM 705 C CA . ALA A 1 89 ? 3.291 -1.062 -10.636 1.00 91.44 89 ALA A CA 1
ATOM 706 C C . ALA A 1 89 ? 2.030 -1.919 -10.491 1.00 91.44 89 ALA A C 1
ATOM 708 O O . ALA A 1 89 ? 1.515 -2.391 -11.502 1.00 91.44 89 ALA A O 1
ATOM 709 N N . VAL A 1 90 ? 1.542 -2.130 -9.265 1.00 93.06 90 VAL A N 1
ATOM 710 C CA . VAL A 1 90 ? 0.448 -3.066 -8.970 1.00 93.06 90 VAL A CA 1
ATOM 711 C C . VAL A 1 90 ? -0.850 -2.351 -8.623 1.00 93.06 90 VAL A C 1
ATOM 713 O O . VAL A 1 90 ? -1.868 -2.594 -9.269 1.00 93.06 90 VAL A O 1
ATOM 716 N N . CYS A 1 91 ? -0.832 -1.456 -7.634 1.00 93.44 91 CYS A N 1
ATOM 717 C CA . CYS A 1 91 ? -2.052 -0.903 -7.046 1.00 93.44 91 CYS A CA 1
ATOM 718 C C . CYS A 1 91 ? -2.982 -0.180 -8.034 1.00 93.44 91 CYS A C 1
ATOM 720 O O . CYS A 1 91 ? -4.192 -0.363 -7.897 1.00 93.44 91 CYS A O 1
ATOM 722 N N . PRO A 1 92 ? -2.496 0.565 -9.053 1.00 90.50 92 PRO A N 1
ATOM 723 C CA . PRO A 1 92 ? -3.385 1.185 -10.036 1.00 90.50 92 PRO A CA 1
ATOM 724 C C . PRO A 1 92 ? -4.274 0.196 -10.796 1.00 90.50 92 PRO A C 1
ATOM 726 O O . PRO A 1 92 ? -5.279 0.612 -11.357 1.00 90.50 92 PRO A O 1
ATOM 729 N N . TYR A 1 93 ? -3.896 -1.083 -10.853 1.00 89.81 93 TYR A N 1
ATOM 730 C CA . TYR A 1 93 ? -4.591 -2.120 -11.619 1.00 89.81 93 TYR A CA 1
ATOM 731 C C . TYR A 1 93 ? -5.455 -3.041 -10.749 1.00 89.81 93 TYR A C 1
ATOM 733 O O . TYR A 1 93 ? -6.094 -3.953 -11.271 1.00 89.81 93 TYR A O 1
ATOM 741 N N . LEU A 1 94 ? -5.480 -2.823 -9.433 1.00 89.75 94 LEU A N 1
ATOM 742 C CA . LEU A 1 94 ? -6.346 -3.558 -8.517 1.00 89.75 94 LEU A CA 1
ATOM 743 C C . LEU A 1 94 ? -7.728 -2.912 -8.460 1.00 89.75 94 LEU A C 1
ATOM 745 O O . LEU A 1 94 ? -7.885 -1.709 -8.662 1.00 89.75 94 LEU A O 1
ATOM 749 N N . SER A 1 95 ? -8.769 -3.710 -8.213 1.00 89.06 95 SER A N 1
ATOM 750 C CA . SER A 1 95 ? -10.084 -3.144 -7.890 1.00 89.06 95 SER A CA 1
ATOM 751 C C . SER A 1 95 ? -9.997 -2.567 -6.483 1.00 89.06 95 SER A C 1
ATOM 753 O O . SER A 1 95 ? -9.127 -2.968 -5.708 1.00 89.06 95 SER A O 1
ATOM 755 N N . LEU A 1 96 ? -10.893 -1.651 -6.115 1.00 89.31 96 LEU A N 1
ATOM 756 C CA . LEU A 1 96 ? -10.887 -1.118 -4.747 1.00 89.31 96 LEU A CA 1
ATOM 757 C C . LEU A 1 96 ? -11.067 -2.239 -3.717 1.00 89.31 96 LEU A C 1
ATOM 759 O O . LEU A 1 96 ? -10.410 -2.226 -2.682 1.00 89.31 96 LEU A O 1
ATOM 763 N N . GLN A 1 97 ? -11.888 -3.242 -4.040 1.00 88.88 97 GLN A N 1
ATOM 764 C CA . GLN A 1 97 ? -12.062 -4.431 -3.214 1.00 88.88 97 GLN A CA 1
ATOM 765 C C . GLN A 1 97 ? -10.772 -5.255 -3.102 1.00 88.88 97 GLN A C 1
ATOM 767 O O . GLN A 1 97 ? -10.385 -5.622 -1.995 1.00 88.88 97 GLN A O 1
ATOM 772 N N . ASN A 1 98 ? -10.088 -5.525 -4.217 1.00 91.38 98 ASN A N 1
ATOM 773 C CA . ASN A 1 98 ? -8.881 -6.355 -4.207 1.00 91.38 98 ASN A CA 1
ATOM 774 C C . ASN A 1 98 ? -7.704 -5.620 -3.560 1.00 91.38 98 ASN A C 1
ATOM 776 O O . ASN A 1 98 ? -6.925 -6.243 -2.844 1.00 91.38 98 ASN A O 1
ATOM 780 N N . LEU A 1 99 ? -7.603 -4.299 -3.745 1.00 93.38 99 LEU A N 1
ATOM 781 C CA . LEU A 1 99 ? -6.658 -3.460 -3.013 1.00 93.38 99 LEU A CA 1
ATOM 782 C C . LEU A 1 99 ? -6.940 -3.521 -1.511 1.00 93.38 99 LEU A C 1
ATOM 784 O O . LEU A 1 99 ? -6.023 -3.800 -0.749 1.00 93.38 99 LEU A O 1
ATOM 788 N N . HIS A 1 100 ? -8.197 -3.333 -1.096 1.00 92.38 100 HIS A N 1
ATOM 789 C CA . HIS A 1 100 ? -8.583 -3.411 0.312 1.00 92.38 100 HIS A CA 1
ATOM 790 C C . HIS A 1 100 ? -8.219 -4.776 0.909 1.00 92.38 100 HIS A C 1
ATOM 792 O O . HIS A 1 100 ? -7.521 -4.851 1.916 1.00 92.3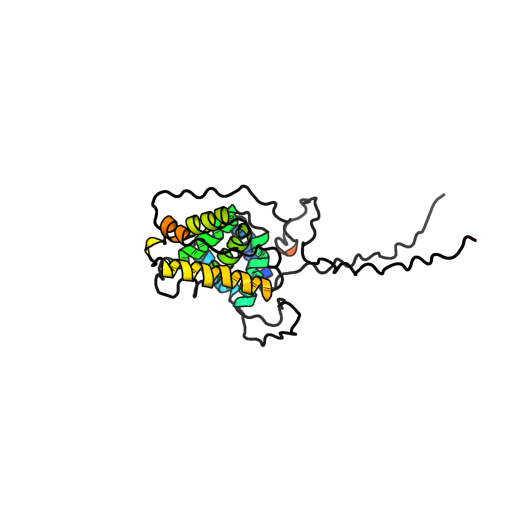8 100 HIS A O 1
ATOM 798 N N . GLN A 1 101 ? -8.601 -5.869 0.245 1.00 91.31 101 GLN A N 1
ATOM 799 C CA . GLN A 1 101 ? -8.267 -7.223 0.683 1.00 91.31 101 GLN A CA 1
ATOM 800 C C . GLN A 1 101 ? -6.750 -7.435 0.767 1.00 91.31 101 GLN A C 1
ATOM 802 O O . GLN A 1 101 ? -6.261 -7.985 1.753 1.00 91.31 101 GLN A O 1
ATOM 807 N N . PHE A 1 102 ? -5.989 -6.962 -0.223 1.00 93.75 102 PHE A N 1
ATOM 808 C CA . PHE A 1 102 ? -4.532 -7.059 -0.217 1.00 93.75 102 PHE A CA 1
ATOM 809 C C . PHE A 1 102 ? -3.906 -6.284 0.949 1.00 93.75 102 PHE A C 1
ATOM 811 O O . PHE A 1 102 ? -3.062 -6.834 1.661 1.00 93.75 102 PHE A O 1
ATOM 818 N N . THR A 1 103 ? -4.373 -5.062 1.214 1.00 94.06 103 THR A N 1
ATOM 819 C CA . THR A 1 103 ? -3.969 -4.271 2.383 1.00 94.06 103 THR A CA 1
ATOM 820 C C . THR A 1 103 ? -4.287 -5.007 3.687 1.00 94.06 103 THR A C 1
ATOM 822 O O . THR A 1 103 ? -3.412 -5.123 4.547 1.00 94.06 103 THR A O 1
ATOM 825 N N . SER A 1 104 ? -5.494 -5.566 3.842 1.00 91.38 104 SER A N 1
ATOM 826 C CA . SER A 1 104 ? -5.885 -6.297 5.056 1.00 91.38 104 SER A CA 1
ATOM 827 C C . SER A 1 104 ? -5.036 -7.554 5.279 1.00 91.38 104 SER A C 1
ATOM 829 O O . SER A 1 104 ? -4.601 -7.810 6.402 1.00 91.38 104 SER A O 1
ATOM 831 N N . MET A 1 105 ? -4.741 -8.318 4.221 1.00 90.62 105 MET A N 1
ATOM 832 C CA . MET A 1 105 ? -3.854 -9.489 4.301 1.00 90.62 105 MET A CA 1
ATOM 833 C C . MET A 1 105 ? -2.424 -9.091 4.684 1.00 90.62 105 MET A C 1
ATOM 835 O O . MET A 1 105 ? -1.785 -9.762 5.496 1.00 90.62 105 MET A O 1
ATOM 839 N N . ALA A 1 106 ? -1.925 -7.971 4.153 1.00 91.94 106 ALA A N 1
ATOM 840 C CA . ALA A 1 106 ? -0.630 -7.434 4.547 1.00 91.94 106 ALA A CA 1
ATOM 841 C C . ALA A 1 106 ? -0.609 -7.002 6.017 1.00 91.94 106 ALA A C 1
ATOM 843 O O . ALA A 1 106 ? 0.340 -7.337 6.727 1.00 91.94 106 ALA A O 1
ATOM 844 N N . LEU A 1 107 ? -1.658 -6.331 6.498 1.00 89.50 107 LEU A N 1
ATOM 845 C CA . LEU A 1 107 ? -1.803 -5.917 7.897 1.00 89.50 107 LEU A CA 1
ATOM 846 C C . LEU A 1 107 ? -1.911 -7.101 8.864 1.00 89.50 107 LEU A C 1
ATOM 848 O O . LEU A 1 107 ? -1.351 -7.041 9.956 1.00 89.50 107 LEU A O 1
ATOM 852 N N . ALA A 1 108 ? -2.560 -8.198 8.468 1.00 85.94 108 ALA A N 1
ATOM 853 C CA . ALA A 1 108 ? -2.732 -9.382 9.313 1.00 85.94 108 ALA A CA 1
ATOM 854 C C . ALA A 1 108 ? -1.402 -10.019 9.764 1.00 85.94 108 ALA A C 1
ATOM 856 O O . ALA A 1 108 ? -1.364 -10.750 10.750 1.00 85.94 108 ALA A O 1
ATOM 857 N N . LYS A 1 109 ? -0.282 -9.721 9.093 1.00 80.44 109 LYS A N 1
ATOM 858 C CA . LYS A 1 109 ? 1.055 -10.145 9.541 1.00 80.44 109 LYS A CA 1
ATOM 859 C C . LYS A 1 109 ? 1.500 -9.482 10.850 1.00 80.44 109 LYS A C 1
ATOM 861 O O . LYS A 1 109 ? 2.331 -10.057 11.548 1.00 80.44 109 LYS A O 1
ATOM 866 N N . GLU A 1 110 ? 0.958 -8.310 11.178 1.00 71.94 110 GLU A N 1
ATOM 867 C CA . GLU A 1 110 ? 1.350 -7.491 12.336 1.00 71.94 110 GLU A CA 1
ATOM 868 C C . GLU A 1 110 ? 0.558 -7.815 13.606 1.00 71.94 110 GLU A C 1
ATOM 870 O O . GLU A 1 110 ? 0.900 -7.324 14.678 1.00 71.94 110 GLU A O 1
ATOM 875 N N . THR A 1 111 ? -0.473 -8.668 13.546 1.00 63.53 111 THR A N 1
ATOM 876 C CA . THR A 1 111 ? -1.320 -8.957 14.721 1.00 63.53 111 THR A CA 1
ATOM 877 C C . THR A 1 111 ? -0.561 -9.624 15.874 1.00 63.53 111 THR A C 1
ATOM 879 O O . THR A 1 111 ? -1.068 -9.669 16.989 1.00 63.53 111 THR A O 1
ATOM 882 N N . ASN A 1 112 ? 0.662 -10.108 15.627 1.00 57.91 112 ASN A N 1
ATOM 883 C CA . ASN A 1 112 ? 1.542 -10.694 16.641 1.00 57.91 112 ASN A CA 1
ATOM 884 C C . ASN A 1 112 ? 2.633 -9.730 17.153 1.00 57.91 112 ASN A C 1
ATOM 886 O O . ASN A 1 112 ? 3.371 -10.096 18.063 1.00 57.91 112 ASN A O 1
ATOM 890 N N . SER A 1 113 ? 2.757 -8.522 16.590 1.00 56.19 113 SER A N 1
ATOM 891 C CA . SER A 1 113 ? 3.738 -7.498 16.982 1.00 56.19 113 SER A CA 1
ATOM 892 C C . SER A 1 113 ? 3.022 -6.230 17.447 1.00 56.19 113 SER A C 1
ATOM 894 O O . SER A 1 113 ? 3.036 -5.199 16.780 1.00 56.19 113 SER A O 1
ATOM 896 N N . LEU A 1 114 ? 2.363 -6.322 18.602 1.00 60.19 114 LEU A N 1
ATOM 897 C CA . LEU A 1 114 ? 1.565 -5.240 19.196 1.00 60.19 114 LEU A CA 1
ATOM 898 C C . LEU A 1 114 ? 2.403 -4.220 19.996 1.00 60.19 114 LEU A C 1
ATOM 900 O O . LEU A 1 114 ? 1.853 -3.424 20.753 1.00 60.19 114 LEU A O 1
ATOM 904 N N . ASP A 1 115 ? 3.726 -4.233 19.834 1.00 57.56 115 ASP A N 1
ATOM 905 C CA . ASP A 1 115 ? 4.624 -3.247 20.437 1.00 57.56 115 ASP A CA 1
ATOM 906 C C . ASP A 1 115 ? 4.637 -1.931 19.629 1.00 57.56 115 ASP A C 1
ATOM 908 O O . ASP A 1 115 ? 4.018 -1.806 18.569 1.00 57.56 115 ASP A O 1
ATOM 912 N N . ASN A 1 116 ? 5.408 -0.935 20.089 1.00 61.91 116 ASN A N 1
ATOM 913 C CA . ASN A 1 116 ? 5.637 0.375 19.443 1.00 61.91 116 ASN A CA 1
ATOM 914 C C . ASN A 1 116 ? 6.234 0.314 18.009 1.00 61.91 116 ASN A C 1
ATOM 916 O O . ASN A 1 116 ? 6.749 1.313 17.499 1.00 61.91 116 ASN A O 1
ATOM 920 N N . THR A 1 117 ? 6.230 -0.851 17.367 1.00 71.56 117 THR A N 1
ATOM 921 C CA . THR A 1 117 ? 6.767 -1.140 16.036 1.00 71.56 117 THR A CA 1
ATOM 922 C C . THR A 1 117 ? 5.693 -1.374 14.976 1.00 71.56 117 THR A C 1
ATOM 924 O O . THR A 1 117 ? 6.067 -1.574 13.821 1.00 71.56 117 THR A O 1
ATOM 927 N N . PHE A 1 118 ? 4.401 -1.285 15.320 1.00 81.62 118 PHE A N 1
ATOM 928 C CA . PHE A 1 118 ? 3.304 -1.411 14.355 1.00 81.62 118 PHE A CA 1
ATOM 929 C C . PHE A 1 118 ? 3.527 -0.529 13.114 1.00 81.62 118 PHE A C 1
ATOM 931 O O . PHE A 1 118 ? 3.804 0.668 13.240 1.00 81.62 118 PHE A O 1
ATOM 938 N N . LEU A 1 119 ? 3.460 -1.129 11.917 1.00 84.50 119 LEU A N 1
ATOM 939 C CA . LEU A 1 119 ? 3.762 -0.504 10.608 1.00 84.50 119 LEU A CA 1
ATOM 940 C C . LEU A 1 119 ? 5.193 0.039 10.425 1.00 84.50 119 LEU A C 1
ATOM 942 O O . LEU A 1 119 ? 5.525 0.554 9.353 1.00 84.50 119 LEU A O 1
ATOM 946 N N . ARG A 1 120 ? 6.075 -0.073 11.424 1.00 79.56 120 ARG A N 1
ATOM 947 C CA . ARG A 1 120 ? 7.501 0.254 11.261 1.00 79.56 120 ARG A CA 1
ATOM 948 C C . ARG A 1 120 ? 8.237 -0.856 10.521 1.00 79.56 120 ARG A C 1
ATOM 950 O O . ARG A 1 120 ? 9.093 -0.542 9.701 1.00 79.56 120 ARG A O 1
ATOM 957 N N . ASN A 1 121 ? 7.874 -2.112 10.793 1.00 78.88 121 ASN A N 1
ATOM 958 C CA . ASN A 1 121 ? 8.563 -3.295 10.269 1.00 78.88 121 ASN A CA 1
ATOM 959 C C . ASN A 1 121 ? 7.839 -3.979 9.099 1.00 78.88 121 ASN A C 1
ATOM 961 O O . ASN A 1 121 ? 8.456 -4.780 8.404 1.00 78.88 121 ASN A O 1
ATOM 965 N N . ASN A 1 122 ? 6.564 -3.666 8.863 1.00 85.88 122 ASN A N 1
ATOM 966 C CA . ASN A 1 122 ? 5.800 -4.168 7.721 1.00 85.88 122 ASN A CA 1
ATOM 967 C C . ASN A 1 122 ? 5.632 -3.058 6.694 1.00 85.88 122 ASN A C 1
ATOM 969 O O . ASN A 1 122 ? 4.643 -2.315 6.676 1.00 85.88 122 ASN A O 1
ATOM 973 N N . GLU A 1 123 ? 6.666 -2.917 5.871 1.00 89.38 123 GLU A N 1
ATOM 974 C CA . GLU A 1 123 ? 6.714 -1.877 4.859 1.00 89.38 123 GLU A CA 1
ATOM 975 C C . GLU A 1 123 ? 5.624 -2.100 3.817 1.00 89.38 123 GLU A C 1
ATOM 977 O O . GLU A 1 123 ? 4.945 -1.138 3.457 1.00 89.38 123 GLU A O 1
ATOM 982 N N . LEU A 1 124 ? 5.390 -3.348 3.395 1.00 93.75 124 LEU A N 1
ATOM 983 C CA . LEU A 1 124 ? 4.360 -3.652 2.405 1.00 93.75 124 LEU A CA 1
ATOM 984 C C . LEU A 1 124 ? 2.976 -3.176 2.868 1.00 93.75 124 LEU A C 1
ATOM 986 O O . LEU A 1 124 ? 2.312 -2.438 2.140 1.00 93.75 124 LEU A O 1
ATOM 990 N N . ALA A 1 125 ? 2.563 -3.515 4.094 1.00 93.19 125 ALA A N 1
ATOM 991 C CA . ALA A 1 125 ? 1.284 -3.056 4.636 1.00 93.19 125 ALA A CA 1
ATOM 992 C C . ALA A 1 125 ? 1.224 -1.531 4.746 1.00 93.19 125 ALA A C 1
ATOM 994 O O . ALA A 1 125 ? 0.216 -0.929 4.378 1.00 93.19 125 ALA A O 1
ATOM 995 N N . ARG A 1 126 ? 2.308 -0.890 5.204 1.00 93.31 126 ARG A N 1
ATOM 996 C CA . ARG A 1 126 ? 2.369 0.572 5.316 1.00 93.31 126 ARG A CA 1
ATOM 997 C C . ARG A 1 126 ? 2.172 1.241 3.957 1.00 93.31 126 ARG A C 1
ATOM 999 O O . ARG A 1 126 ? 1.352 2.147 3.857 1.00 93.31 126 ARG A O 1
ATOM 1006 N N . TYR A 1 127 ? 2.894 0.822 2.918 1.00 95.38 127 TYR A N 1
ATOM 1007 C CA . TYR A 1 127 ? 2.793 1.465 1.606 1.00 95.38 127 TYR A CA 1
ATOM 1008 C C . TYR A 1 127 ? 1.483 1.141 0.873 1.00 95.38 127 TYR A C 1
ATOM 1010 O O . TYR A 1 127 ? 0.949 2.029 0.206 1.00 95.38 127 TYR A O 1
ATOM 1018 N N . LEU A 1 128 ? 0.921 -0.063 1.041 1.00 96.19 128 LEU A N 1
ATOM 1019 C CA . LEU A 1 128 ? -0.427 -0.393 0.553 1.00 96.19 128 LEU A CA 1
ATOM 1020 C C . LEU A 1 128 ? -1.479 0.518 1.188 1.00 96.19 128 LEU A C 1
ATOM 1022 O O . LEU A 1 128 ? -2.260 1.158 0.485 1.00 96.19 128 LEU A O 1
ATOM 1026 N N . LEU A 1 129 ? -1.427 0.654 2.512 1.00 95.12 129 LEU A N 1
ATOM 1027 C CA . LEU A 1 129 ? -2.355 1.485 3.265 1.00 95.12 129 LEU A CA 1
ATOM 1028 C C . LEU A 1 129 ? -2.201 2.976 2.939 1.00 95.12 129 LEU A C 1
ATOM 1030 O O . LEU A 1 129 ? -3.192 3.693 2.850 1.00 95.12 129 LEU A O 1
ATOM 1034 N N . VAL A 1 130 ? -0.971 3.448 2.716 1.00 95.50 130 VAL A N 1
ATOM 1035 C CA . VAL A 1 130 ? -0.686 4.810 2.235 1.00 95.50 130 VAL A CA 1
ATOM 1036 C C . VAL A 1 130 ? -1.299 5.052 0.858 1.00 95.50 130 VAL A C 1
ATOM 1038 O O . VAL A 1 130 ? -1.915 6.098 0.641 1.00 95.50 130 VAL A O 1
ATOM 1041 N N . TYR A 1 131 ? -1.144 4.102 -0.067 1.00 95.31 131 TYR A N 1
ATOM 1042 C CA . TYR A 1 131 ? -1.713 4.210 -1.407 1.00 95.31 131 TYR A CA 1
ATOM 1043 C C . TYR A 1 131 ? -3.244 4.250 -1.350 1.00 95.31 131 TYR A C 1
ATOM 1045 O O . TYR A 1 131 ? -3.861 5.160 -1.901 1.00 95.31 131 TYR A O 1
ATOM 1053 N N . GLU A 1 132 ? -3.853 3.316 -0.618 1.00 94.88 132 GLU A N 1
ATOM 1054 C CA . GLU A 1 132 ? -5.302 3.236 -0.432 1.00 94.88 132 GLU A CA 1
ATOM 1055 C C . GLU A 1 132 ? -5.866 4.484 0.268 1.00 94.88 132 GLU A C 1
ATOM 1057 O O . GLU A 1 132 ? -6.850 5.063 -0.193 1.00 94.88 132 GLU A O 1
ATOM 1062 N N . ALA A 1 133 ? -5.204 4.981 1.320 1.00 93.56 133 ALA A N 1
ATOM 1063 C CA . ALA A 1 133 ? -5.547 6.252 1.957 1.00 93.56 133 ALA A CA 1
ATOM 1064 C C . ALA A 1 133 ? -5.529 7.409 0.954 1.00 93.56 133 ALA A C 1
ATOM 1066 O O . ALA A 1 133 ? -6.432 8.242 0.962 1.00 93.56 133 ALA A O 1
ATOM 1067 N N . GLY A 1 134 ? -4.550 7.435 0.050 1.00 92.50 134 GLY A N 1
ATOM 1068 C CA . GLY A 1 134 ? -4.460 8.435 -1.006 1.00 92.50 134 GLY A CA 1
ATOM 1069 C C . GLY A 1 134 ? -5.622 8.412 -2.002 1.00 92.50 134 GLY A C 1
ATOM 1070 O O . GLY A 1 134 ? -5.966 9.465 -2.538 1.00 92.50 134 GLY A O 1
ATOM 1071 N N . ILE A 1 135 ? -6.264 7.261 -2.224 1.00 91.31 135 ILE A N 1
ATOM 1072 C CA . ILE A 1 135 ? -7.475 7.161 -3.059 1.00 91.31 135 ILE A CA 1
ATOM 1073 C C . ILE A 1 135 ? -8.666 7.835 -2.366 1.00 91.31 135 ILE A C 1
ATOM 1075 O O . ILE A 1 135 ? -9.451 8.529 -3.011 1.00 91.31 135 ILE A O 1
ATOM 1079 N N . TYR A 1 136 ? -8.801 7.648 -1.051 1.00 88.94 136 TYR A N 1
ATOM 1080 C CA . TYR A 1 136 ? -9.939 8.154 -0.277 1.00 88.94 136 TYR A CA 1
ATOM 1081 C C . TYR A 1 136 ? -9.718 9.544 0.338 1.00 88.94 136 TYR A C 1
ATOM 1083 O O . TYR A 1 136 ? -10.662 10.134 0.862 1.00 88.94 136 TYR A O 1
ATOM 1091 N N . ALA A 1 137 ? -8.498 10.080 0.277 1.00 87.50 137 ALA A N 1
ATOM 1092 C CA . ALA A 1 137 ? -8.069 11.256 1.032 1.00 87.50 137 ALA A CA 1
ATOM 1093 C C . ALA A 1 137 ? -8.848 12.553 0.746 1.00 87.50 137 ALA A C 1
ATOM 1095 O O . ALA A 1 137 ? -8.906 13.416 1.615 1.00 87.50 137 ALA A O 1
ATOM 1096 N N . GLY A 1 138 ? -9.484 12.698 -0.416 1.00 84.19 138 GLY A N 1
ATOM 1097 C CA . GLY A 1 138 ? -10.339 13.847 -0.744 1.00 84.19 138 GLY A CA 1
ATOM 1098 C C . GLY A 1 138 ? -11.779 13.716 -0.248 1.00 84.19 138 GLY A C 1
ATOM 1099 O O . GLY A 1 138 ? -12.625 14.532 -0.601 1.00 84.19 138 GLY A O 1
ATOM 1100 N N . SER A 1 139 ? -12.090 12.685 0.540 1.00 86.56 139 SER A N 1
ATOM 1101 C CA . SER A 1 139 ? -13.366 12.546 1.234 1.00 86.56 139 SER A CA 1
ATOM 1102 C C . SER A 1 139 ? -13.129 12.002 2.637 1.00 86.56 139 SER A C 1
ATOM 1104 O O . SER A 1 139 ? -12.998 10.791 2.827 1.00 86.56 139 SER A O 1
ATOM 1106 N N . ALA A 1 140 ? -13.127 12.894 3.633 1.00 84.50 140 ALA A N 1
ATOM 1107 C CA . ALA A 1 140 ? -12.917 12.521 5.032 1.00 84.50 140 ALA A CA 1
ATOM 1108 C C . ALA A 1 140 ? -13.815 11.349 5.494 1.00 84.50 140 ALA A C 1
ATOM 1110 O O . ALA A 1 140 ? -13.270 10.403 6.058 1.00 84.50 140 ALA A O 1
ATOM 1111 N N . PRO A 1 141 ? -15.129 11.287 5.177 1.00 85.25 141 PRO A N 1
ATOM 1112 C CA . PRO A 1 141 ? -15.958 10.140 5.560 1.00 85.25 141 PRO A CA 1
ATOM 1113 C C . PRO A 1 141 ? -15.508 8.806 4.945 1.00 85.25 141 PRO A C 1
ATOM 1115 O O . PRO A 1 141 ? -15.559 7.774 5.613 1.00 85.25 141 PRO A O 1
ATOM 1118 N N . LYS A 1 142 ? -15.046 8.806 3.686 1.00 86.94 142 LYS A N 1
ATOM 1119 C CA . LYS A 1 142 ? -14.558 7.586 3.019 1.00 86.94 142 LYS A CA 1
ATOM 1120 C C . LYS A 1 142 ? -13.203 7.153 3.566 1.00 86.94 142 LYS A C 1
ATOM 1122 O O . LYS A 1 142 ? -13.002 5.968 3.813 1.00 86.94 142 LYS A O 1
ATOM 1127 N N . LEU A 1 143 ? -12.303 8.111 3.795 1.00 87.94 143 LEU A N 1
ATOM 1128 C CA . LEU A 1 143 ? -11.005 7.855 4.415 1.00 87.94 143 LEU A CA 1
ATOM 1129 C C . LEU A 1 143 ? -11.184 7.254 5.817 1.00 87.94 143 LEU A C 1
ATOM 1131 O O . LEU A 1 143 ? -10.539 6.264 6.155 1.00 87.94 143 LEU A O 1
ATOM 1135 N N . GLN A 1 144 ? -12.111 7.810 6.602 1.00 86.69 144 GLN A N 1
ATOM 1136 C CA . GLN A 1 144 ? -12.457 7.285 7.919 1.00 86.69 144 GLN A CA 1
ATOM 1137 C C . GLN A 1 144 ? -13.018 5.861 7.836 1.00 86.69 144 GLN A C 1
ATOM 1139 O O . GLN A 1 144 ? -12.575 4.988 8.578 1.00 86.69 144 GLN A O 1
ATOM 1144 N N . ALA A 1 145 ? -13.957 5.599 6.921 1.00 87.19 145 ALA A N 1
ATOM 1145 C CA . ALA A 1 145 ? -14.529 4.265 6.742 1.00 87.19 145 ALA A CA 1
ATOM 1146 C C . ALA A 1 145 ? -13.469 3.214 6.369 1.00 87.19 145 ALA A C 1
ATOM 1148 O O . ALA A 1 145 ? -13.509 2.096 6.884 1.00 87.19 145 ALA A O 1
ATOM 1149 N N . MET A 1 146 ? -12.496 3.586 5.532 1.00 90.94 146 MET A N 1
ATOM 1150 C CA . MET A 1 146 ? -11.370 2.725 5.171 1.00 90.94 146 MET A CA 1
ATOM 1151 C C . MET A 1 146 ? -10.516 2.366 6.395 1.00 90.94 146 MET A C 1
ATOM 1153 O O . MET A 1 146 ? -10.287 1.181 6.645 1.00 90.94 146 MET A O 1
ATOM 1157 N N . PHE A 1 147 ? -10.119 3.354 7.208 1.00 90.94 147 PHE A N 1
ATOM 1158 C CA . PHE A 1 147 ? -9.360 3.086 8.435 1.00 90.94 147 PHE A CA 1
ATOM 1159 C C . PHE A 1 147 ? -10.142 2.231 9.427 1.00 90.94 147 PHE A C 1
ATOM 1161 O O . PHE A 1 147 ? -9.581 1.295 9.994 1.00 90.94 147 PHE A O 1
ATOM 1168 N N . LEU A 1 148 ? -11.435 2.518 9.612 1.00 88.06 148 LEU A N 1
ATOM 1169 C CA . LEU A 1 148 ? -12.301 1.728 10.482 1.00 88.06 148 LEU A CA 1
ATOM 1170 C C . LEU A 1 148 ? -12.322 0.262 10.039 1.00 88.06 148 LEU A C 1
ATOM 1172 O O . LEU A 1 148 ? -12.149 -0.614 10.875 1.00 88.06 148 LEU A O 1
ATOM 1176 N N . SER A 1 149 ? -12.452 -0.017 8.743 1.00 89.12 149 SER A N 1
ATOM 1177 C CA . SER A 1 149 ? -12.448 -1.393 8.234 1.00 89.12 149 SER A CA 1
ATOM 1178 C C . SER A 1 149 ? -11.141 -2.139 8.516 1.00 89.12 149 SER A C 1
ATOM 1180 O O . SER A 1 149 ? -11.171 -3.258 9.025 1.00 89.12 149 SER A O 1
ATOM 1182 N N . HIS A 1 150 ? -9.988 -1.513 8.251 1.00 90.81 150 HIS A N 1
ATOM 1183 C CA . HIS A 1 150 ? -8.684 -2.163 8.440 1.00 90.81 150 HIS A CA 1
ATOM 1184 C C . HIS A 1 150 ? -8.302 -2.349 9.902 1.00 90.81 150 HIS A C 1
ATOM 1186 O O . HIS A 1 150 ? -7.684 -3.348 10.267 1.00 90.81 150 HIS A O 1
ATOM 1192 N N . PHE A 1 151 ? -8.635 -1.377 10.747 1.00 88.69 151 PHE A N 1
ATOM 1193 C CA . PHE A 1 151 ? -8.116 -1.325 12.108 1.00 88.69 151 PHE A CA 1
ATOM 1194 C C . PHE A 1 151 ? -9.086 -1.824 13.166 1.00 88.69 151 PHE A C 1
ATOM 1196 O O . PHE A 1 151 ? -8.645 -2.073 14.284 1.00 88.69 151 PHE A O 1
ATOM 1203 N N . LYS A 1 152 ? -10.365 -2.053 12.845 1.00 83.38 152 LYS A N 1
ATOM 1204 C CA . LYS A 1 152 ? -11.369 -2.516 13.821 1.00 83.38 152 LYS A CA 1
ATOM 1205 C C . LYS A 1 152 ? -10.906 -3.726 14.633 1.00 83.38 152 LYS A C 1
ATOM 1207 O O . LYS A 1 152 ? -11.060 -3.740 15.849 1.00 83.38 152 LYS A O 1
ATOM 1212 N N . ALA A 1 153 ? -10.300 -4.718 13.980 1.00 80.38 153 ALA A N 1
ATOM 1213 C CA . ALA A 1 153 ? -9.854 -5.943 14.646 1.00 80.38 153 ALA A CA 1
ATOM 1214 C C . ALA A 1 153 ? -8.713 -5.716 15.655 1.00 80.38 153 ALA A C 1
ATOM 1216 O O . ALA A 1 153 ? -8.551 -6.509 16.577 1.00 80.38 153 ALA A O 1
ATOM 1217 N N . ILE A 1 154 ? -7.940 -4.638 15.496 1.00 81.56 154 ILE A N 1
ATOM 1218 C CA . ILE A 1 154 ? -6.766 -4.328 16.323 1.00 81.56 154 ILE A CA 1
ATOM 1219 C C . ILE A 1 154 ? -6.919 -3.036 17.134 1.00 81.56 154 ILE A C 1
ATOM 1221 O O . ILE A 1 154 ? -6.028 -2.677 17.902 1.00 81.56 154 ILE A O 1
ATOM 1225 N N . ALA A 1 155 ? -8.058 -2.349 17.008 1.00 82.00 155 ALA A N 1
ATOM 1226 C CA . ALA A 1 155 ? -8.333 -1.046 17.607 1.00 82.00 155 ALA A CA 1
ATOM 1227 C C . ALA A 1 155 ? -8.111 -1.019 19.125 1.00 82.00 155 ALA A C 1
ATOM 1229 O O . ALA A 1 155 ? -7.617 -0.030 19.670 1.00 82.00 155 ALA A O 1
ATOM 1230 N N . PHE A 1 156 ? -8.437 -2.120 19.804 1.00 83.12 156 PHE A N 1
ATOM 1231 C CA . PHE A 1 156 ? -8.329 -2.247 21.256 1.00 83.12 156 PHE A CA 1
ATOM 1232 C C . PHE A 1 156 ? -6.893 -2.401 21.769 1.00 83.12 156 PHE A C 1
ATOM 1234 O O . PHE A 1 156 ? -6.669 -2.248 22.967 1.00 83.12 156 PHE A O 1
ATOM 1241 N N . HIS A 1 157 ? -5.920 -2.671 20.894 1.00 82.38 157 HIS A N 1
ATOM 1242 C CA . HIS A 1 157 ? -4.527 -2.862 21.300 1.00 82.38 157 HIS A CA 1
ATOM 1243 C C . HIS A 1 157 ? -3.747 -1.556 21.474 1.00 82.38 157 HIS A C 1
ATOM 1245 O O . HIS A 1 157 ? -2.687 -1.569 22.092 1.00 82.38 157 HIS A O 1
ATOM 1251 N N . PHE A 1 158 ? -4.268 -0.429 20.980 1.00 83.06 158 PHE A N 1
ATOM 1252 C CA . PHE A 1 158 ? -3.581 0.860 21.041 1.00 83.06 158 PHE A CA 1
ATOM 1253 C C . PHE A 1 158 ? -4.390 1.908 21.818 1.00 83.06 158 PHE A C 1
ATOM 1255 O O . PHE A 1 158 ? -5.630 1.918 21.848 1.00 83.06 158 PHE A O 1
ATOM 1262 N N . SER A 1 159 ? -3.668 2.824 22.467 1.00 86.00 159 SER A N 1
ATOM 1263 C CA . SER A 1 159 ? -4.265 4.027 23.048 1.00 86.00 159 SER A CA 1
ATOM 1264 C C . SER A 1 159 ? -4.817 4.935 21.946 1.00 86.00 159 SER A C 1
ATOM 1266 O O . SER A 1 159 ? -4.490 4.782 20.767 1.00 86.00 159 SER A O 1
ATOM 1268 N N . GLU A 1 160 ? -5.665 5.894 22.319 1.00 85.62 160 GLU A N 1
ATOM 1269 C CA . GLU A 1 160 ? -6.212 6.833 21.335 1.00 85.62 160 GLU A CA 1
ATOM 1270 C C . GLU A 1 160 ? -5.111 7.691 20.697 1.00 85.62 160 GLU A C 1
ATOM 1272 O O . GLU A 1 160 ? -5.037 7.830 19.477 1.00 85.62 160 GLU A O 1
ATOM 1277 N N . GLU A 1 161 ? -4.182 8.175 21.522 1.00 85.81 161 GLU A N 1
ATOM 1278 C CA . GLU A 1 161 ? -2.975 8.870 21.072 1.00 85.81 161 GLU A CA 1
ATOM 1279 C C . GLU A 1 161 ? -2.106 7.985 20.161 1.00 85.81 161 GLU A C 1
ATOM 1281 O O . GLU A 1 161 ? -1.587 8.452 19.148 1.00 85.81 161 GLU A O 1
ATOM 1286 N N . GLY A 1 162 ? -1.992 6.689 20.472 1.00 86.44 162 GLY A N 1
ATOM 1287 C CA . GLY A 1 162 ? -1.292 5.717 19.634 1.00 86.44 162 GLY A CA 1
ATOM 1288 C C . GLY A 1 162 ? -1.883 5.641 18.227 1.00 86.44 162 GLY A C 1
ATOM 1289 O O . GLY A 1 162 ? -1.144 5.730 17.247 1.00 86.44 162 GLY A O 1
ATOM 1290 N N . TRP A 1 163 ? -3.211 5.567 18.113 1.00 87.06 163 TRP A N 1
ATOM 1291 C CA . TRP A 1 163 ? -3.899 5.569 16.821 1.00 87.06 163 TRP A CA 1
ATOM 1292 C C . TRP A 1 163 ? -3.742 6.875 16.052 1.00 87.06 163 TRP A C 1
ATOM 1294 O O . TRP A 1 163 ? -3.459 6.837 14.853 1.00 87.06 163 TRP A O 1
ATOM 1304 N N . LEU A 1 164 ? -3.873 8.020 16.728 1.00 86.00 164 LEU A N 1
ATOM 1305 C CA . LEU A 1 164 ? -3.625 9.323 16.110 1.00 86.00 164 LEU A CA 1
ATOM 1306 C C . LEU A 1 164 ? -2.210 9.394 15.535 1.00 86.00 164 LEU A C 1
ATOM 1308 O O . LEU A 1 164 ? -2.032 9.822 14.396 1.00 86.00 164 LEU A O 1
ATOM 1312 N N . ASN A 1 165 ? -1.215 8.914 16.283 1.00 86.50 165 ASN A N 1
ATOM 1313 C CA . ASN A 1 165 ? 0.171 8.887 15.832 1.00 86.50 165 ASN A CA 1
ATOM 1314 C C . ASN A 1 165 ? 0.380 7.933 14.651 1.00 86.50 165 ASN A C 1
ATOM 1316 O O . ASN A 1 165 ? 1.034 8.299 13.673 1.00 86.50 165 ASN A O 1
ATOM 1320 N N . ILE A 1 166 ? -0.196 6.730 14.700 1.00 88.62 166 ILE A N 1
ATOM 1321 C CA . ILE A 1 166 ? -0.131 5.765 13.596 1.00 88.62 166 ILE A CA 1
ATOM 1322 C C . ILE A 1 166 ? -0.718 6.386 12.326 1.00 88.62 166 ILE A C 1
ATOM 1324 O O . ILE A 1 166 ? -0.043 6.430 11.297 1.00 88.62 166 ILE A O 1
ATOM 1328 N N . ILE A 1 167 ? -1.938 6.919 12.395 1.00 89.69 167 ILE A N 1
ATOM 1329 C CA . ILE A 1 167 ? -2.624 7.435 11.212 1.00 89.69 167 ILE A CA 1
ATOM 1330 C C . ILE A 1 167 ? -1.926 8.690 10.686 1.00 89.69 167 ILE A C 1
ATOM 1332 O O . ILE A 1 167 ? -1.521 8.726 9.522 1.00 89.69 167 ILE A O 1
ATOM 1336 N N . ASN A 1 168 ? -1.717 9.700 11.530 1.00 87.88 168 ASN A N 1
ATOM 1337 C CA . ASN A 1 168 ? -1.175 10.977 11.075 1.00 87.88 168 ASN A CA 1
ATOM 1338 C C . ASN A 1 168 ? 0.285 10.860 10.624 1.00 87.88 168 ASN A C 1
ATOM 1340 O O . ASN A 1 168 ? 0.628 11.368 9.557 1.00 87.88 168 ASN A O 1
ATOM 1344 N N . HIS A 1 169 ? 1.139 10.167 11.383 1.00 86.44 169 HIS A N 1
ATOM 1345 C CA . HIS A 1 169 ? 2.574 10.126 11.093 1.00 86.44 169 HIS A CA 1
ATOM 1346 C C . HIS A 1 169 ? 2.985 8.948 10.213 1.00 86.44 169 HIS A C 1
ATOM 1348 O O . HIS A 1 169 ? 3.791 9.122 9.300 1.00 86.44 169 HIS A O 1
ATOM 1354 N N . SER A 1 170 ? 2.443 7.748 10.436 1.00 89.25 170 SER A N 1
ATOM 1355 C CA . SER A 1 170 ? 2.894 6.576 9.668 1.00 89.25 170 SER A CA 1
ATOM 1356 C C . SER A 1 170 ? 2.225 6.492 8.299 1.00 89.25 170 SER A C 1
ATOM 1358 O O . SER A 1 170 ? 2.832 5.969 7.365 1.00 89.25 170 SER A O 1
ATOM 1360 N N . ILE A 1 171 ? 1.016 7.047 8.152 1.00 92.62 171 ILE A N 1
ATOM 1361 C CA . ILE A 1 171 ? 0.218 6.932 6.925 1.00 92.62 171 ILE A CA 1
ATOM 1362 C C . ILE A 1 171 ? 0.115 8.280 6.210 1.00 92.62 171 ILE A C 1
ATOM 1364 O O . ILE A 1 171 ? 0.651 8.433 5.116 1.00 92.62 171 ILE A O 1
ATOM 1368 N N . LEU A 1 172 ? -0.532 9.281 6.814 1.00 91.62 172 LEU A N 1
ATOM 1369 C CA . LEU A 1 172 ? -0.838 10.540 6.120 1.00 91.62 172 LEU A CA 1
ATOM 1370 C C . LEU A 1 172 ? 0.421 11.376 5.841 1.00 91.62 172 LEU A C 1
ATOM 1372 O O . LEU A 1 172 ? 0.585 11.915 4.745 1.00 91.62 172 LEU A O 1
ATOM 1376 N N . GLN A 1 173 ? 1.354 11.451 6.792 1.00 91.38 173 GLN A N 1
ATOM 1377 C CA . GLN A 1 173 ? 2.640 12.110 6.569 1.00 91.38 173 GLN A CA 1
ATOM 1378 C C . GLN A 1 173 ? 3.499 11.343 5.556 1.00 91.38 173 GLN A C 1
ATOM 1380 O O . GLN A 1 173 ? 4.107 11.970 4.688 1.00 91.38 173 GLN A O 1
ATOM 1385 N N . THR A 1 174 ? 3.507 10.006 5.600 1.00 92.94 174 THR A N 1
ATOM 1386 C CA . THR A 1 174 ? 4.173 9.192 4.570 1.00 92.94 174 THR A CA 1
ATOM 1387 C C . THR A 1 174 ? 3.604 9.477 3.186 1.00 92.94 174 THR A C 1
ATOM 1389 O O . THR A 1 174 ? 4.374 9.729 2.263 1.00 92.94 174 THR A O 1
ATOM 1392 N N . LEU A 1 175 ? 2.277 9.527 3.041 1.00 93.00 175 LEU A N 1
ATOM 1393 C CA . LEU A 1 175 ? 1.613 9.890 1.790 1.00 93.00 175 LEU A CA 1
ATOM 1394 C C . LEU A 1 175 ? 2.084 11.257 1.281 1.00 93.00 175 LEU A C 1
ATOM 1396 O O . LEU A 1 175 ? 2.486 11.380 0.126 1.00 93.00 175 LEU A O 1
ATOM 1400 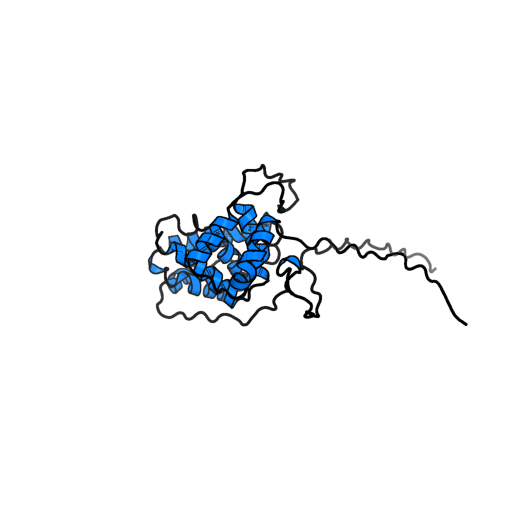N N . ASN A 1 176 ? 2.085 12.277 2.141 1.00 91.69 176 ASN A N 1
ATOM 1401 C CA . ASN A 1 176 ? 2.525 13.621 1.764 1.00 91.69 176 ASN A CA 1
ATOM 1402 C C . ASN A 1 176 ? 3.998 13.651 1.326 1.00 91.69 176 ASN A C 1
ATOM 1404 O O . ASN A 1 176 ? 4.320 14.282 0.317 1.00 91.69 176 ASN A O 1
ATOM 1408 N N . ASN A 1 177 ? 4.874 12.929 2.029 1.00 90.69 177 ASN A N 1
ATOM 1409 C CA . ASN A 1 177 ? 6.280 12.794 1.649 1.00 90.69 177 ASN A CA 1
ATOM 1410 C C . ASN A 1 177 ? 6.421 12.095 0.288 1.00 90.69 177 ASN A C 1
ATOM 1412 O O . ASN A 1 177 ? 7.142 12.579 -0.578 1.00 90.69 177 ASN A O 1
ATOM 1416 N N . LEU A 1 178 ? 5.683 11.006 0.046 1.00 90.06 178 LEU A N 1
ATOM 1417 C CA . LEU A 1 178 ? 5.716 10.301 -1.239 1.00 90.06 178 LEU A CA 1
ATOM 1418 C C . LEU A 1 178 ? 5.230 11.175 -2.394 1.00 90.06 178 LEU A C 1
ATOM 1420 O O . LEU A 1 178 ? 5.876 11.235 -3.436 1.00 90.06 178 LEU A O 1
ATOM 1424 N N . LYS A 1 179 ? 4.138 11.917 -2.195 1.00 89.19 179 LYS A N 1
ATOM 1425 C CA . LYS A 1 179 ? 3.625 12.868 -3.189 1.00 89.19 179 LYS A CA 1
ATOM 1426 C C . LYS A 1 179 ? 4.628 13.962 -3.536 1.00 89.19 179 LYS A C 1
ATOM 1428 O O . LYS A 1 179 ? 4.666 14.403 -4.687 1.00 89.19 179 LYS A O 1
ATOM 1433 N N . LYS A 1 180 ? 5.393 14.424 -2.547 1.00 86.69 180 LYS A N 1
ATOM 1434 C CA . LYS A 1 180 ? 6.411 15.461 -2.715 1.00 86.69 180 LYS A CA 1
ATOM 1435 C C . LYS A 1 180 ? 7.641 14.917 -3.440 1.00 86.69 180 LYS A C 1
ATOM 1437 O O . LYS A 1 180 ? 8.069 15.510 -4.427 1.00 86.69 180 LYS A O 1
ATOM 1442 N N . ASP A 1 181 ? 8.162 13.789 -2.970 1.00 83.25 181 ASP A N 1
ATOM 1443 C CA . ASP A 1 181 ? 9.515 13.345 -3.299 1.00 83.25 181 ASP A CA 1
ATOM 1444 C C . ASP A 1 181 ? 9.559 12.365 -4.483 1.00 83.25 181 ASP A C 1
ATOM 1446 O O . ASP A 1 181 ? 10.581 12.283 -5.161 1.00 83.25 181 ASP A O 1
ATOM 1450 N N . TYR A 1 182 ? 8.467 11.647 -4.773 1.00 81.88 182 TYR A N 1
ATOM 1451 C CA . TYR A 1 182 ? 8.446 10.561 -5.758 1.00 81.88 182 TYR A CA 1
ATOM 1452 C C . TYR A 1 182 ? 7.479 10.825 -6.912 1.00 81.88 182 TYR A C 1
ATOM 1454 O O . TYR A 1 182 ? 6.399 11.409 -6.745 1.00 81.88 182 TYR A O 1
ATOM 1462 N N . ALA A 1 183 ? 7.878 10.372 -8.103 1.00 79.75 183 ALA A N 1
ATOM 1463 C CA . ALA A 1 183 ? 7.009 10.331 -9.271 1.00 79.75 183 ALA A CA 1
ATOM 1464 C C . ALA A 1 183 ? 6.027 9.148 -9.180 1.00 79.75 183 ALA A C 1
ATOM 1466 O O . ALA A 1 183 ? 6.420 8.045 -8.801 1.00 79.75 183 ALA A O 1
ATOM 1467 N N . GLY A 1 184 ? 4.760 9.370 -9.539 1.00 78.06 184 GLY A N 1
ATOM 1468 C CA . GLY A 1 184 ? 3.683 8.369 -9.572 1.00 78.06 184 GLY A CA 1
ATOM 1469 C C . GLY A 1 184 ? 2.596 8.550 -8.504 1.00 78.06 184 GLY A C 1
ATOM 1470 O O . GLY A 1 184 ? 1.492 8.033 -8.665 1.00 78.06 184 GLY A O 1
ATOM 1471 N N . PHE A 1 185 ? 2.865 9.317 -7.441 1.00 83.44 185 PHE A N 1
ATOM 1472 C CA . PHE A 1 185 ? 1.908 9.587 -6.355 1.00 83.44 185 PHE A CA 1
ATOM 1473 C C . PHE A 1 185 ? 1.110 10.885 -6.551 1.00 83.44 185 PHE A C 1
ATOM 1475 O O . PHE A 1 185 ? 0.213 11.176 -5.765 1.00 83.44 185 PHE A O 1
ATOM 1482 N N . GLU A 1 186 ? 1.402 11.678 -7.585 1.00 81.50 186 GLU A N 1
ATOM 1483 C CA . GLU A 1 186 ? 0.818 13.011 -7.815 1.00 81.50 186 GLU A CA 1
ATOM 1484 C C . GLU A 1 186 ? -0.708 13.008 -7.812 1.00 81.50 186 GLU A C 1
ATOM 1486 O O . GLU A 1 186 ? -1.329 13.972 -7.368 1.00 81.50 186 GLU A O 1
ATOM 1491 N N . ASN A 1 187 ? -1.287 11.926 -8.328 1.00 77.56 187 ASN A N 1
ATOM 1492 C CA . ASN A 1 187 ? -2.720 11.800 -8.552 1.00 77.56 187 ASN A CA 1
ATOM 1493 C C . ASN A 1 187 ? -3.488 11.353 -7.309 1.00 77.56 187 ASN A C 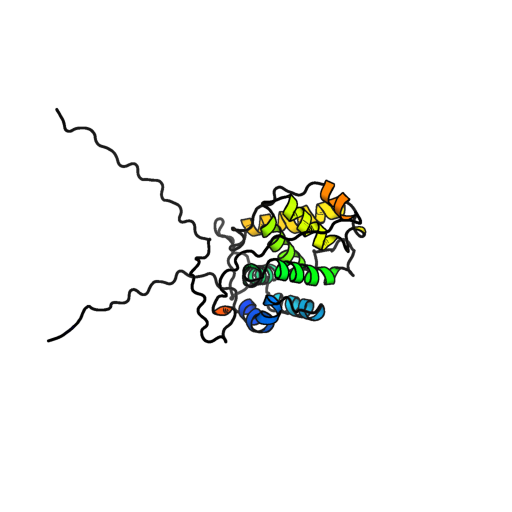1
ATOM 1495 O O . ASN A 1 187 ? -4.714 11.453 -7.294 1.00 77.56 187 ASN A O 1
ATOM 1499 N N . LEU A 1 188 ? -2.795 10.869 -6.276 1.00 86.31 188 LEU A N 1
ATOM 1500 C CA . LEU A 1 188 ? -3.439 10.582 -5.002 1.00 86.31 188 LEU A CA 1
ATOM 1501 C C . LEU A 1 188 ? -3.855 11.893 -4.343 1.00 86.31 188 LEU A C 1
ATOM 1503 O O . LEU A 1 188 ? -3.189 12.919 -4.483 1.00 86.31 188 LEU A O 1
ATOM 1507 N N . GLN A 1 189 ? -4.957 11.885 -3.610 1.00 87.00 189 GLN A N 1
ATOM 1508 C CA . GLN A 1 189 ? -5.453 13.072 -2.926 1.00 87.00 189 GLN A CA 1
ATOM 1509 C C . GLN A 1 189 ? -4.615 13.346 -1.672 1.00 87.00 189 GLN A C 1
ATOM 1511 O O . GLN A 1 189 ? -4.004 12.445 -1.100 1.00 87.00 189 GLN A O 1
ATOM 1516 N N . SER A 1 190 ? -4.495 14.619 -1.293 1.00 81.69 190 SER A N 1
ATOM 1517 C CA . SER A 1 190 ? -3.877 14.974 -0.012 1.00 81.69 190 SER A CA 1
ATOM 1518 C C . SER A 1 190 ? -4.955 14.923 1.065 1.00 81.69 190 SER A C 1
ATOM 1520 O O . SER A 1 190 ? -6.038 15.454 0.830 1.00 81.69 190 SER A O 1
ATOM 1522 N N . PRO A 1 191 ? -4.688 14.291 2.212 1.00 77.81 191 PRO A N 1
ATOM 1523 C CA . PRO A 1 191 ? -5.671 14.195 3.275 1.00 77.81 191 PRO A CA 1
ATOM 1524 C C . PRO A 1 191 ? -5.840 15.556 3.951 1.00 77.81 191 PRO A C 1
ATOM 1526 O O . PRO A 1 191 ? -4.853 16.235 4.231 1.00 77.81 191 PRO A O 1
ATOM 1529 N N . GLU A 1 192 ? -7.079 15.917 4.282 1.00 71.00 192 GLU A N 1
ATOM 1530 C CA . GLU A 1 192 ? -7.385 17.071 5.148 1.00 71.00 192 GLU A CA 1
ATOM 1531 C C . GLU A 1 192 ? -7.120 16.773 6.641 1.00 71.00 192 GLU A C 1
ATOM 1533 O O . GLU A 1 192 ? -7.323 17.623 7.502 1.00 71.00 192 GLU A O 1
ATOM 1538 N N . GLY A 1 193 ? -6.608 15.574 6.945 1.00 68.06 193 GLY A N 1
ATOM 1539 C CA . GLY A 1 193 ? -6.443 15.043 8.296 1.00 68.06 193 GLY A CA 1
ATOM 1540 C C . GLY A 1 193 ? -7.585 14.102 8.678 1.00 68.06 193 GLY A C 1
ATOM 1541 O O . GLY A 1 193 ? -8.542 13.913 7.925 1.00 68.06 193 GLY A O 1
ATOM 1542 N N . ILE A 1 194 ? -7.459 13.469 9.843 1.00 74.81 194 ILE A N 1
ATOM 1543 C CA . ILE A 1 194 ? -8.538 12.693 10.457 1.00 74.81 194 ILE A CA 1
ATOM 1544 C C . ILE A 1 194 ? -9.058 13.410 11.701 1.00 74.81 194 ILE A C 1
ATOM 1546 O O . ILE A 1 194 ? -8.285 13.986 12.465 1.00 74.81 194 ILE A O 1
ATOM 1550 N N . ASP A 1 195 ? -10.371 13.350 11.896 1.00 79.44 195 ASP A N 1
ATOM 1551 C CA . ASP A 1 195 ? -11.024 13.826 13.111 1.00 79.44 195 ASP A CA 1
ATOM 1552 C C . ASP A 1 195 ? -10.626 12.924 14.294 1.00 79.44 195 ASP A C 1
ATOM 1554 O O . ASP A 1 195 ? -10.718 11.702 14.141 1.00 79.44 195 ASP A O 1
ATOM 1558 N N . PRO A 1 196 ? -10.205 13.463 15.454 1.00 78.94 196 PRO A N 1
ATOM 1559 C CA . PRO A 1 196 ? -9.981 12.674 16.664 1.00 78.94 196 PRO A CA 1
ATOM 1560 C C . PRO A 1 196 ? -11.129 11.723 17.034 1.00 78.94 196 PRO A C 1
ATOM 1562 O O . PRO A 1 196 ? -10.870 10.630 17.542 1.00 78.94 196 PRO A O 1
ATOM 1565 N N . GLU A 1 197 ? -12.376 12.074 16.711 1.00 81.94 197 GLU A N 1
ATOM 1566 C CA . GLU A 1 197 ? -13.554 11.228 16.938 1.00 81.94 197 GLU A CA 1
ATOM 1567 C C . GLU A 1 197 ? -13.482 9.878 16.201 1.00 81.94 197 GLU A C 1
ATOM 1569 O O . GLU A 1 197 ? -14.072 8.892 16.649 1.00 81.94 197 GLU A O 1
ATOM 1574 N N . ILE A 1 198 ? -12.705 9.763 15.112 1.00 81.19 198 ILE A N 1
ATOM 1575 C CA . ILE A 1 198 ? -12.511 8.477 14.418 1.00 81.19 198 ILE A CA 1
ATOM 1576 C C . ILE A 1 198 ? -11.923 7.414 15.352 1.00 81.19 198 ILE A C 1
ATOM 1578 O O . ILE A 1 198 ? -12.236 6.230 15.237 1.00 81.19 198 ILE A O 1
ATOM 1582 N N . VAL A 1 199 ? -11.066 7.829 16.285 1.00 79.12 199 VAL A N 1
ATOM 1583 C CA . VAL A 1 199 ? -10.349 6.910 17.163 1.00 79.12 199 VAL A CA 1
ATOM 1584 C C . VAL A 1 199 ? -11.269 6.342 18.235 1.00 79.12 199 VAL A C 1
ATOM 1586 O O . VAL A 1 199 ? -11.130 5.181 18.619 1.00 79.12 199 VAL A O 1
ATOM 1589 N N . GLN A 1 200 ? -12.263 7.124 18.652 1.00 82.00 200 GLN A N 1
ATOM 1590 C CA . GLN A 1 200 ? -13.338 6.640 19.511 1.00 82.00 200 GLN A CA 1
ATOM 1591 C C . GLN A 1 200 ? -14.194 5.622 18.750 1.00 82.00 200 GLN A C 1
ATOM 1593 O O . GLN A 1 200 ? -14.414 4.512 19.233 1.00 82.00 200 GLN A O 1
ATOM 1598 N N . ARG A 1 201 ? -14.549 5.937 17.497 1.00 82.31 201 ARG A N 1
ATOM 1599 C CA . ARG A 1 201 ? -15.332 5.052 16.618 1.00 82.31 201 ARG A CA 1
ATOM 1600 C C . ARG A 1 201 ? -14.627 3.741 16.269 1.00 82.31 201 ARG A C 1
ATOM 1602 O O . ARG A 1 201 ? -15.294 2.730 16.078 1.00 82.31 201 ARG A O 1
ATOM 1609 N N . LEU A 1 202 ? -13.292 3.715 16.233 1.00 79.00 202 LEU A N 1
ATOM 1610 C CA . LEU A 1 202 ? -12.510 2.480 16.062 1.00 79.00 202 LEU A CA 1
ATOM 1611 C C . LEU A 1 202 ? -12.795 1.448 17.164 1.00 79.00 202 LEU A C 1
ATOM 1613 O O . LEU A 1 202 ? -12.692 0.248 16.917 1.00 79.00 202 LEU A O 1
ATOM 1617 N N . LYS A 1 203 ? -13.158 1.908 18.365 1.00 77.44 203 LYS A N 1
ATOM 1618 C CA . LYS A 1 203 ? -13.444 1.062 19.531 1.00 77.44 203 LYS A CA 1
ATOM 1619 C C . LYS A 1 203 ? -14.932 0.741 19.688 1.00 77.44 203 LYS A C 1
ATOM 1621 O O . LYS A 1 203 ? -15.302 0.005 20.603 1.00 77.44 203 LYS A O 1
ATOM 1626 N N . GLU A 1 204 ? -15.790 1.256 18.810 1.00 81.38 204 GLU A N 1
ATOM 1627 C CA . GLU A 1 204 ? -17.222 0.985 18.855 1.00 81.38 204 GLU A CA 1
ATOM 1628 C C . GLU A 1 204 ? -17.563 -0.370 18.202 1.00 81.38 204 GLU A C 1
ATOM 1630 O O . GLU A 1 204 ? -17.073 -0.700 17.117 1.00 81.38 204 GLU A O 1
ATOM 1635 N N . PRO A 1 205 ? -18.450 -1.175 18.813 1.00 62.62 205 PRO A N 1
ATOM 1636 C CA . PRO A 1 205 ? -18.776 -2.507 18.305 1.00 62.62 205 PRO A CA 1
ATOM 1637 C C . PRO A 1 205 ? -19.561 -2.506 16.974 1.00 62.62 205 PRO A C 1
ATOM 1639 O O . PRO A 1 205 ? -19.537 -3.510 16.258 1.00 62.62 205 PRO A O 1
ATOM 1642 N N . GLN A 1 206 ? -20.222 -1.404 16.593 1.00 57.91 206 GLN A N 1
ATOM 1643 C CA . GLN A 1 206 ? -21.212 -1.369 15.501 1.00 57.91 206 GLN A CA 1
ATOM 1644 C C . GLN A 1 206 ? -20.865 -0.413 14.347 1.00 57.91 206 GLN A C 1
ATOM 1646 O O . GLN A 1 206 ? -21.649 0.464 13.996 1.00 57.91 206 GLN A O 1
ATOM 1651 N N . PHE A 1 207 ? -19.713 -0.606 13.703 1.00 61.75 207 PHE A N 1
ATOM 1652 C CA . PHE A 1 207 ? -19.459 0.000 12.392 1.00 61.75 207 PHE A CA 1
ATOM 1653 C C . PHE A 1 207 ? -19.332 -1.066 11.300 1.00 61.75 207 PHE A C 1
ATOM 1655 O O . PHE A 1 207 ? -18.467 -1.944 11.392 1.00 61.75 207 PHE A O 1
ATOM 1662 N N . GLU A 1 208 ? -20.186 -0.976 10.279 1.00 59.00 208 GLU A N 1
ATOM 1663 C CA . GLU A 1 208 ? -20.013 -1.643 8.987 1.00 59.00 208 GLU A CA 1
ATOM 1664 C C . GLU A 1 208 ? -19.579 -0.592 7.963 1.00 59.00 208 GLU A C 1
ATOM 1666 O O . GLU A 1 208 ? -20.309 0.356 7.666 1.00 59.00 208 GLU A O 1
ATOM 1671 N N . ALA A 1 209 ? -18.361 -0.735 7.442 1.00 58.62 209 ALA A N 1
ATOM 1672 C CA . ALA A 1 209 ? -17.873 0.120 6.374 1.00 58.62 209 ALA A CA 1
ATOM 1673 C C . ALA A 1 209 ? -18.516 -0.315 5.050 1.00 58.62 209 ALA A C 1
ATOM 1675 O O . ALA A 1 209 ? -18.283 -1.420 4.568 1.00 58.62 209 ALA A O 1
ATOM 1676 N N . SER A 1 210 ? -19.311 0.564 4.440 1.00 56.12 210 SER A N 1
ATOM 1677 C CA . SER A 1 210 ? -19.753 0.394 3.055 1.00 56.12 210 SER A CA 1
ATOM 1678 C C . SER A 1 210 ? -18.703 0.993 2.123 1.00 56.12 210 SER A C 1
ATOM 1680 O O . SER A 1 210 ? -18.551 2.215 2.061 1.00 56.12 210 SER A O 1
ATOM 1682 N N . PHE A 1 211 ? -18.013 0.154 1.356 1.00 56.81 211 PHE A N 1
ATOM 1683 C CA . PHE A 1 211 ? -17.094 0.615 0.319 1.00 56.81 211 PHE A CA 1
ATOM 1684 C C . PHE A 1 211 ? -17.850 1.014 -0.950 1.00 56.81 211 PHE A C 1
ATOM 1686 O O . PHE A 1 211 ? -18.831 0.382 -1.343 1.00 56.81 211 PHE A O 1
ATOM 1693 N N . ALA A 1 212 ? -17.420 2.113 -1.571 1.00 54.84 212 ALA A N 1
ATOM 1694 C CA . ALA A 1 212 ? -18.005 2.581 -2.822 1.00 54.84 212 ALA A CA 1
ATOM 1695 C C . ALA A 1 212 ? -17.691 1.608 -3.973 1.00 54.84 212 ALA A C 1
ATOM 1697 O O . ALA A 1 212 ? -16.675 0.917 -3.949 1.00 54.84 212 ALA A O 1
ATOM 1698 N N . ARG A 1 213 ? -18.572 1.584 -4.984 1.00 54.22 213 ARG A N 1
ATOM 1699 C CA . ARG A 1 213 ? -18.414 0.769 -6.199 1.00 54.22 213 ARG A CA 1
ATOM 1700 C C . ARG A 1 213 ? -17.122 1.082 -6.955 1.00 54.22 213 ARG A C 1
ATOM 1702 O O . ARG A 1 213 ? -16.610 2.197 -6.874 1.00 54.22 213 ARG A O 1
ATOM 1709 N N . ASP A 1 214 ? -16.691 0.069 -7.705 1.00 58.41 214 ASP A N 1
ATOM 1710 C CA . ASP A 1 214 ? -15.478 0.007 -8.514 1.00 58.41 214 ASP A CA 1
ATOM 1711 C C . ASP A 1 214 ? -15.123 1.325 -9.206 1.00 58.41 214 ASP A C 1
ATOM 1713 O O . ASP A 1 214 ? -15.946 1.963 -9.865 1.00 58.41 214 ASP A O 1
ATOM 1717 N N . GLN A 1 215 ? -13.859 1.710 -9.056 1.00 61.97 215 GLN A N 1
ATOM 1718 C CA . GLN A 1 215 ? -13.234 2.729 -9.881 1.00 61.97 215 GLN A CA 1
ATOM 1719 C C . GLN A 1 215 ? -12.883 2.114 -11.240 1.00 61.97 215 GLN A C 1
ATOM 1721 O O . GLN A 1 215 ? -12.475 0.953 -11.305 1.00 61.97 215 GLN A O 1
ATOM 1726 N N . ASP A 1 216 ? -13.005 2.893 -12.317 1.00 66.12 216 ASP A N 1
ATOM 1727 C CA . ASP A 1 216 ? -12.540 2.466 -13.638 1.00 66.12 216 ASP A CA 1
ATOM 1728 C C . ASP A 1 216 ? -11.040 2.144 -13.577 1.00 66.12 216 ASP A C 1
ATOM 1730 O O . ASP A 1 216 ? -10.202 3.030 -13.376 1.00 66.12 216 ASP A O 1
ATOM 1734 N N . GLN A 1 217 ? -10.702 0.866 -13.741 1.00 73.62 217 GLN A N 1
ATOM 1735 C CA . GLN A 1 217 ? -9.318 0.412 -13.774 1.00 73.62 217 GLN A CA 1
ATOM 1736 C C . GLN A 1 217 ? -8.669 0.793 -15.111 1.00 73.62 217 GLN A C 1
ATOM 1738 O O . GLN A 1 217 ? -9.274 0.607 -16.175 1.00 73.62 217 GLN A O 1
ATOM 1743 N N . PRO A 1 218 ? -7.419 1.283 -15.104 1.00 77.62 218 PRO A N 1
ATOM 1744 C CA . PRO A 1 218 ? -6.660 1.434 -16.330 1.00 77.62 218 PRO A CA 1
ATOM 1745 C C . PRO A 1 218 ? -6.448 0.062 -16.994 1.00 77.62 218 PRO A C 1
ATOM 1747 O O . PRO A 1 218 ? -6.351 -0.960 -16.310 1.00 77.62 218 PRO A O 1
ATOM 1750 N N . PRO A 1 219 ? -6.335 0.013 -18.332 1.00 79.94 219 PRO A N 1
ATOM 1751 C CA . PRO A 1 219 ? -6.011 -1.229 -19.016 1.00 79.94 219 PRO A CA 1
ATOM 1752 C C . PRO A 1 219 ? -4.644 -1.745 -18.557 1.00 79.94 219 PRO A C 1
ATOM 1754 O O . PRO A 1 219 ? -3.692 -0.968 -18.436 1.00 79.94 219 PRO A O 1
ATOM 1757 N N . LEU A 1 220 ? -4.538 -3.062 -18.361 1.00 83.81 220 LEU A N 1
ATOM 1758 C CA . LEU A 1 220 ? -3.275 -3.701 -18.002 1.00 83.81 220 LEU A CA 1
ATOM 1759 C C . LEU A 1 220 ? -2.208 -3.418 -19.073 1.00 83.81 220 LEU A C 1
ATOM 1761 O O . LEU A 1 220 ? -2.459 -3.615 -20.270 1.00 83.81 220 LEU A O 1
ATOM 1765 N N . PRO A 1 221 ? -1.011 -2.956 -18.684 1.00 84.00 221 PRO A N 1
ATOM 1766 C CA . PRO A 1 221 ? 0.059 -2.705 -19.627 1.00 84.00 221 PRO A CA 1
ATOM 1767 C C . PRO A 1 221 ? 0.667 -4.028 -20.094 1.00 84.00 221 PRO A C 1
ATOM 1769 O O . PRO A 1 221 ? 0.669 -5.024 -19.376 1.00 84.00 221 PRO A O 1
ATOM 1772 N N . ALA A 1 222 ? 1.257 -4.028 -21.292 1.00 81.69 222 ALA A N 1
ATOM 1773 C CA . ALA A 1 222 ? 1.833 -5.234 -21.896 1.00 81.69 222 ALA A CA 1
ATOM 1774 C C . ALA A 1 222 ? 2.910 -5.911 -21.025 1.00 81.69 222 ALA A C 1
ATOM 1776 O O . ALA A 1 222 ? 3.112 -7.116 -21.116 1.00 81.69 222 ALA A O 1
ATOM 1777 N N . TRP A 1 223 ? 3.591 -5.146 -20.167 1.00 81.31 223 TRP A N 1
ATOM 1778 C CA . TRP A 1 223 ? 4.589 -5.679 -19.239 1.00 81.31 223 TRP A CA 1
ATOM 1779 C C . TRP A 1 223 ? 3.986 -6.379 -18.010 1.00 81.31 223 TRP A C 1
ATOM 1781 O O . TRP A 1 223 ? 4.718 -7.066 -17.309 1.00 81.31 223 TRP A O 1
ATOM 1791 N N . PHE A 1 224 ? 2.686 -6.220 -17.738 1.00 82.19 224 PHE A N 1
ATOM 1792 C CA . PHE A 1 224 ? 1.999 -6.854 -16.605 1.00 82.19 224 PHE A CA 1
ATOM 1793 C C . PHE A 1 224 ? 1.586 -8.300 -16.925 1.00 82.19 224 PHE A C 1
ATOM 1795 O O . PHE A 1 224 ? 1.585 -9.161 -16.051 1.00 82.19 224 PHE A O 1
ATOM 1802 N N . CYS A 1 225 ? 1.267 -8.587 -18.191 1.00 68.50 225 CYS A N 1
ATOM 1803 C CA . CYS A 1 225 ? 0.916 -9.926 -18.669 1.00 68.50 225 CYS A CA 1
ATOM 1804 C C . CYS A 1 225 ? 1.604 -10.210 -20.013 1.00 68.50 225 CYS A C 1
ATOM 1806 O O . CYS A 1 225 ? 0.993 -10.003 -21.063 1.00 68.50 225 CYS A O 1
ATOM 1808 N N . PRO A 1 226 ? 2.857 -10.696 -20.014 1.00 53.38 226 PRO A N 1
ATOM 1809 C CA . PRO A 1 226 ? 3.581 -10.962 -21.255 1.00 53.38 226 PRO A CA 1
ATOM 1810 C C . PRO A 1 226 ? 2.990 -12.110 -22.102 1.00 53.38 226 PRO A C 1
ATOM 1812 O O . PRO A 1 226 ? 3.348 -12.226 -23.270 1.00 53.38 226 PRO A O 1
ATOM 1815 N N . GLU A 1 227 ? 2.067 -12.926 -21.569 1.00 51.22 227 GLU A N 1
ATOM 1816 C CA . GLU A 1 227 ? 1.585 -14.155 -22.231 1.00 51.22 227 GLU A CA 1
ATOM 1817 C C . GLU A 1 227 ? 0.155 -14.126 -22.813 1.00 51.22 227 GLU A C 1
ATOM 1819 O O . GLU A 1 227 ? -0.324 -15.156 -23.287 1.00 51.22 227 GLU A O 1
ATOM 1824 N N . GLN A 1 228 ? -0.553 -12.991 -22.867 1.00 46.06 228 GLN A N 1
ATOM 1825 C CA . GLN A 1 228 ? -1.892 -12.975 -23.484 1.00 46.06 228 GLN A CA 1
ATOM 1826 C C . GLN A 1 228 ? -1.910 -12.407 -24.907 1.00 46.06 228 GLN A C 1
ATOM 1828 O O . GLN A 1 228 ? -1.907 -11.198 -25.138 1.00 46.06 228 GLN A O 1
ATOM 1833 N N . ASN A 1 229 ? -2.023 -13.335 -25.864 1.00 37.84 229 ASN A N 1
ATOM 1834 C CA . ASN A 1 229 ? -2.589 -13.096 -27.186 1.00 37.84 229 ASN A CA 1
ATOM 1835 C C . ASN A 1 229 ? -3.928 -12.348 -27.068 1.00 37.84 229 ASN A C 1
ATOM 1837 O O . ASN A 1 229 ? -4.870 -12.816 -26.433 1.00 37.84 229 ASN A O 1
ATOM 1841 N N . GLU A 1 230 ? -3.973 -11.186 -27.715 1.00 47.12 230 GLU A N 1
ATOM 1842 C CA . GLU A 1 230 ? -5.139 -10.415 -28.148 1.00 47.12 230 GLU A CA 1
ATOM 1843 C C . GLU A 1 230 ? -6.505 -10.742 -27.508 1.00 47.12 230 GLU A C 1
ATOM 1845 O O . GLU A 1 230 ? -7.322 -11.478 -28.063 1.00 47.12 230 GLU A O 1
ATOM 1850 N N . LYS A 1 231 ? -6.876 -9.987 -26.469 1.00 37.34 231 LYS A N 1
ATOM 1851 C CA . LYS A 1 231 ? -8.229 -9.415 -26.416 1.00 37.34 231 LYS A CA 1
ATOM 1852 C C . LYS A 1 231 ? -8.130 -7.908 -26.249 1.00 37.34 231 LYS A C 1
ATOM 1854 O O . LYS A 1 231 ? -7.636 -7.382 -25.261 1.00 37.34 231 LYS A O 1
ATOM 1859 N N . LYS A 1 232 ? -8.567 -7.215 -27.300 1.00 36.84 232 LYS A N 1
ATOM 1860 C CA . LYS A 1 232 ? -8.577 -5.759 -27.438 1.00 36.84 232 LYS A CA 1
ATOM 1861 C C . LYS A 1 232 ? -9.322 -5.109 -26.267 1.00 36.84 232 LYS A C 1
ATOM 1863 O O . LYS A 1 232 ? -10.540 -4.967 -26.336 1.00 36.84 232 LYS A O 1
ATOM 1868 N N . CYS A 1 233 ? -8.594 -4.576 -25.289 1.00 33.38 233 CYS A N 1
ATOM 1869 C CA . CYS A 1 233 ? -9.061 -3.408 -24.548 1.00 33.38 233 CYS A CA 1
ATOM 1870 C C . CYS A 1 233 ? -9.045 -2.219 -25.513 1.00 33.38 233 CYS A C 1
ATOM 1872 O O . CYS A 1 233 ? -8.059 -1.495 -25.666 1.00 33.38 233 CYS A O 1
ATOM 1874 N N . ARG A 1 234 ? -10.147 -2.045 -26.250 1.00 32.09 234 ARG A N 1
ATOM 1875 C CA . ARG A 1 234 ? -10.448 -0.751 -26.855 1.00 32.09 234 ARG A CA 1
ATOM 1876 C C . ARG A 1 234 ? -10.724 0.174 -25.683 1.00 32.09 234 ARG A C 1
ATOM 1878 O O . ARG A 1 234 ? -11.704 -0.053 -24.995 1.00 32.09 234 ARG A O 1
ATOM 1885 N N . HIS A 1 235 ? -9.782 1.065 -25.409 1.00 28.55 235 HIS A N 1
ATOM 1886 C CA . HIS A 1 235 ? -9.896 2.491 -25.085 1.00 28.55 235 HIS A CA 1
ATOM 1887 C C . HIS A 1 235 ? -8.502 2.910 -24.595 1.00 28.55 235 HIS A C 1
ATOM 1889 O O . HIS A 1 235 ? -7.984 2.392 -23.610 1.00 28.55 235 HIS A O 1
ATOM 1895 N N . LYS A 1 236 ? -7.838 3.791 -25.352 1.00 28.55 236 LYS A N 1
ATOM 1896 C CA . LYS A 1 236 ? -6.555 4.369 -24.944 1.00 28.55 236 LYS A CA 1
ATOM 1897 C C . LYS A 1 236 ? -6.847 5.417 -23.878 1.00 28.55 236 LYS A C 1
ATOM 1899 O O . LYS A 1 236 ? -7.480 6.419 -24.200 1.00 28.55 236 LYS A O 1
ATOM 1904 N N . LEU A 1 237 ? -6.355 5.217 -22.662 1.00 33.53 237 LEU A N 1
ATOM 1905 C CA . LEU A 1 237 ? -6.219 6.295 -21.691 1.00 33.53 237 LEU A CA 1
ATOM 1906 C C . LEU A 1 237 ? -4.742 6.600 -21.480 1.00 33.53 237 LEU A C 1
ATOM 1908 O O . LEU A 1 237 ? -3.897 5.716 -21.348 1.00 33.53 237 LEU A O 1
ATOM 1912 N N . HIS A 1 238 ? -4.453 7.893 -21.540 1.00 30.95 238 HIS A N 1
ATOM 1913 C CA . HIS A 1 238 ? -3.153 8.456 -21.249 1.00 30.95 238 HIS A CA 1
ATOM 1914 C C . HIS A 1 238 ? -2.942 8.443 -19.738 1.00 30.95 238 HIS A C 1
ATOM 1916 O O . HIS A 1 238 ? -3.850 8.787 -18.985 1.00 30.95 238 HIS A O 1
ATOM 1922 N N . PHE A 1 239 ? -1.727 8.104 -19.309 1.00 33.19 239 PHE A N 1
ATOM 1923 C CA . PHE A 1 239 ? -1.253 8.432 -17.971 1.00 33.19 239 PHE A CA 1
ATOM 1924 C C . PHE A 1 239 ? -1.516 9.925 -17.724 1.00 33.19 239 PHE A C 1
ATOM 1926 O O . PHE A 1 239 ? -0.955 10.784 -18.413 1.00 33.19 239 PHE A O 1
ATOM 1933 N N . PHE A 1 240 ? -2.391 10.246 -16.773 1.00 41.69 2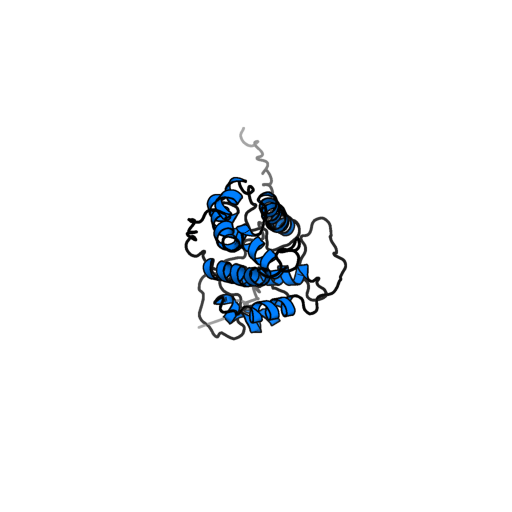40 PHE A N 1
ATOM 1934 C CA . PHE A 1 240 ? -2.544 11.612 -16.291 1.00 41.69 240 PHE A CA 1
ATOM 1935 C C . PHE A 1 240 ? -1.326 11.920 -15.427 1.00 41.69 240 PHE A C 1
ATOM 1937 O O . PHE A 1 240 ? -1.247 11.518 -14.275 1.00 41.69 240 PHE A O 1
ATOM 1944 N N . GLY A 1 241 ? -0.323 12.546 -16.034 1.00 32.84 241 GLY A N 1
ATOM 1945 C CA . GLY A 1 241 ? 0.950 12.787 -15.363 1.00 32.84 241 GLY A CA 1
ATOM 1946 C C . GLY A 1 241 ? 1.962 13.574 -16.179 1.00 32.84 241 GLY A C 1
ATOM 1947 O O . GLY A 1 241 ? 3.144 13.398 -15.972 1.00 32.84 241 GLY A O 1
ATOM 1948 N N . PHE A 1 242 ? 1.521 14.428 -17.103 1.00 31.33 242 PHE A N 1
ATOM 1949 C CA . PHE A 1 242 ? 2.290 15.594 -17.545 1.00 31.33 242 PHE A CA 1
ATOM 1950 C C . PHE A 1 242 ? 1.278 16.646 -17.989 1.00 31.33 242 PHE A C 1
ATOM 1952 O O . PHE A 1 242 ? 0.920 16.713 -19.168 1.00 31.33 242 PHE A O 1
ATOM 1959 N N . ARG A 1 243 ? 0.790 17.482 -17.059 1.00 32.78 243 ARG A N 1
ATOM 1960 C CA . ARG A 1 243 ? 0.301 18.794 -17.493 1.00 32.78 243 ARG A CA 1
ATOM 1961 C C . ARG A 1 243 ? 1.496 19.463 -18.159 1.00 32.78 243 ARG A C 1
ATOM 1963 O O . ARG A 1 243 ? 2.505 19.729 -17.508 1.00 32.78 243 ARG A O 1
ATOM 1970 N N . GLN A 1 244 ? 1.406 19.680 -19.469 1.00 37.44 244 GLN A N 1
ATOM 1971 C CA . GLN A 1 244 ? 2.229 20.698 -20.099 1.00 37.44 244 GLN A CA 1
ATOM 1972 C C . GLN A 1 244 ? 2.013 21.963 -19.270 1.00 37.44 244 GLN A C 1
ATOM 1974 O O . GLN A 1 244 ? 0.865 22.322 -19.010 1.00 37.44 244 GLN A O 1
ATOM 1979 N N . LYS A 1 245 ? 3.094 22.600 -18.808 1.00 37.19 245 LYS A N 1
ATOM 1980 C CA . LYS A 1 245 ? 3.013 24.010 -18.434 1.00 37.19 245 LYS A CA 1
ATOM 1981 C C . LYS A 1 245 ? 2.352 24.697 -19.624 1.00 37.19 245 LYS A C 1
ATOM 1983 O O . LYS A 1 245 ? 2.946 24.736 -20.704 1.00 37.19 245 LYS A O 1
ATOM 1988 N N . GLU A 1 246 ? 1.109 25.134 -19.460 1.00 35.25 246 GLU A N 1
ATOM 1989 C CA . GLU A 1 246 ? 0.507 26.077 -20.387 1.00 35.25 246 GLU A CA 1
ATOM 1990 C C . GLU A 1 246 ? 1.492 27.239 -20.452 1.00 35.25 246 GLU A C 1
ATOM 1992 O O . GLU A 1 246 ? 1.872 27.809 -19.424 1.00 35.25 246 GLU A O 1
ATOM 1997 N N . ARG A 1 247 ? 2.033 27.492 -21.646 1.00 35.59 247 ARG A N 1
ATOM 1998 C CA . ARG A 1 247 ? 2.848 28.683 -21.843 1.00 35.59 247 ARG A CA 1
ATOM 1999 C C . ARG A 1 247 ? 1.949 29.868 -21.491 1.00 35.59 247 ARG A C 1
ATOM 2001 O O . ARG A 1 247 ? 0.795 29.860 -21.925 1.00 35.59 247 ARG A O 1
ATOM 2008 N N . PRO A 1 248 ? 2.433 30.857 -20.726 1.00 34.88 248 PRO A N 1
ATOM 2009 C CA . PRO A 1 248 ? 1.687 32.092 -20.587 1.00 34.88 248 PRO A CA 1
ATOM 2010 C C . PRO A 1 248 ? 1.424 32.625 -21.995 1.00 34.88 248 PRO A C 1
ATOM 2012 O O . PRO A 1 248 ? 2.326 32.630 -22.835 1.00 34.88 248 PRO A O 1
ATOM 2015 N N . PHE A 1 249 ? 0.166 32.974 -22.257 1.00 36.91 249 PHE A N 1
ATOM 2016 C CA . PHE A 1 249 ? -0.239 33.682 -23.461 1.00 36.91 249 PHE A CA 1
ATOM 2017 C C . PHE A 1 249 ? 0.732 34.845 -23.680 1.00 36.91 249 PHE A C 1
ATOM 2019 O O . PHE A 1 249 ? 0.800 35.756 -22.856 1.00 36.91 249 PHE A O 1
ATOM 2026 N N . GLU A 1 250 ? 1.492 34.804 -24.775 1.00 39.19 250 GLU A N 1
ATOM 2027 C CA . GLU A 1 250 ? 2.086 36.013 -25.327 1.00 39.19 250 GLU A CA 1
ATOM 2028 C C . GLU A 1 250 ? 0.919 36.965 -25.597 1.00 39.19 250 GLU A C 1
ATOM 2030 O O . GLU A 1 250 ? 0.010 36.651 -26.371 1.00 39.19 250 GLU A O 1
ATOM 2035 N N . GLN A 1 251 ? 0.902 38.095 -24.888 1.00 40.06 251 GLN A N 1
ATOM 2036 C CA . GLN A 1 251 ? 0.075 39.230 -25.259 1.00 40.06 251 GLN A CA 1
ATOM 2037 C C . GLN A 1 251 ? 0.430 39.573 -26.704 1.00 40.06 251 GLN A C 1
ATOM 2039 O O . GLN A 1 251 ? 1.528 40.038 -26.992 1.00 40.06 251 GLN A O 1
ATOM 2044 N N . MET A 1 252 ? -0.492 39.293 -27.623 1.00 37.41 252 MET A N 1
ATOM 2045 C CA . MET A 1 252 ? -0.457 39.905 -28.938 1.00 37.41 252 MET A CA 1
ATOM 2046 C C . MET A 1 252 ? -0.669 41.401 -28.729 1.00 37.41 252 MET A C 1
ATOM 2048 O O . MET A 1 252 ? -1.756 41.823 -28.332 1.00 37.41 252 MET A O 1
ATOM 2052 N N . ASP A 1 253 ? 0.378 42.182 -28.982 1.00 40.56 253 ASP A N 1
ATOM 2053 C CA . ASP A 1 253 ? 0.289 43.625 -29.149 1.00 40.56 253 ASP A CA 1
ATOM 2054 C C . ASP A 1 253 ? -0.735 43.927 -30.249 1.00 40.56 253 ASP A C 1
ATOM 2056 O O . ASP A 1 253 ? -0.486 43.758 -31.446 1.00 40.56 253 ASP A O 1
ATOM 2060 N N . ILE A 1 254 ? -1.926 44.363 -29.840 1.00 43.66 254 ILE A N 1
ATOM 2061 C CA . ILE A 1 254 ? -2.886 44.982 -30.745 1.00 43.66 254 ILE A CA 1
ATOM 2062 C C . ILE A 1 254 ? -2.385 46.403 -30.970 1.00 43.66 254 ILE A C 1
ATOM 2064 O O . ILE A 1 254 ? -2.546 47.272 -30.120 1.00 43.66 254 ILE A O 1
ATOM 2068 N N . ASN A 1 255 ? -1.760 46.613 -32.121 1.00 48.31 255 ASN A N 1
ATOM 2069 C CA . ASN A 1 255 ? -1.349 47.912 -32.629 1.00 48.31 255 ASN A CA 1
ATOM 2070 C C . ASN A 1 255 ? -2.593 48.664 -33.154 1.00 48.31 255 ASN A C 1
ATOM 2072 O O . ASN A 1 255 ? -3.150 48.239 -34.171 1.00 48.31 255 ASN A O 1
ATOM 2076 N N . PRO A 1 256 ? -3.079 49.749 -32.517 1.00 51.31 256 PRO A N 1
ATOM 2077 C CA . PRO A 1 256 ? -4.259 50.457 -32.981 1.00 51.31 256 PRO A CA 1
ATOM 2078 C C . PRO A 1 256 ? -3.828 51.780 -33.610 1.00 51.31 256 PRO A C 1
ATOM 2080 O O . PRO A 1 256 ? -3.813 52.807 -32.940 1.00 51.31 256 PRO A O 1
ATOM 2083 N N . SER A 1 257 ? -3.444 51.776 -34.886 1.00 43.53 257 SER A N 1
ATOM 2084 C CA . SER A 1 257 ? -3.229 53.018 -35.646 1.00 43.53 257 SER A CA 1
ATOM 2085 C C . SER A 1 257 ? -3.227 52.776 -37.156 1.00 43.53 257 SER A C 1
ATOM 2087 O O . SER A 1 257 ? -2.200 52.933 -37.799 1.00 43.53 257 SER A O 1
ATOM 2089 N N . GLN A 1 258 ? -4.379 52.420 -37.728 1.00 45.62 258 GLN A N 1
ATOM 2090 C CA . GLN A 1 258 ? -4.752 52.826 -39.090 1.00 45.62 258 GLN A CA 1
ATOM 2091 C C . GLN A 1 258 ? -6.275 52.942 -39.158 1.00 45.62 258 GLN A C 1
ATOM 2093 O O . GLN A 1 258 ? -6.969 51.949 -39.351 1.00 45.62 258 GLN A O 1
ATOM 2098 N N . ASN A 1 259 ? -6.775 54.151 -38.895 1.00 43.50 259 ASN A N 1
ATOM 2099 C CA . ASN A 1 259 ? -7.941 54.761 -39.544 1.00 43.50 259 ASN A CA 1
ATOM 2100 C C . ASN A 1 259 ? -8.189 56.146 -38.931 1.00 43.50 259 ASN A C 1
ATOM 2102 O O . ASN A 1 259 ? -9.004 56.288 -38.022 1.00 43.50 259 ASN A O 1
ATOM 2106 N N . MET A 1 260 ? -7.435 57.136 -39.413 1.00 40.06 260 MET A N 1
ATOM 2107 C CA . MET A 1 260 ? -7.892 58.448 -39.903 1.00 40.06 260 MET A CA 1
ATOM 2108 C C . MET A 1 260 ? -6.681 59.316 -40.235 1.00 40.06 260 MET A C 1
ATOM 2110 O O . MET A 1 260 ? -5.754 59.372 -39.399 1.00 40.06 260 MET A O 1
#

Sequence (260 aa):
MANGTRSARESKNKQKDLWKPMDHTRGIISRWGSQLLNADLSNQDIKNLESEILQGSRYHPINAASDQKLTYSDAAYTQKEAMIDFILAVCPYLSLQNLHQFTSMALAKETNSLDNTFLRNNELARYLLVYEAGIYAGSAPKLQAMFLSHFKAIAFHFSEEGWLNIINHSILQTLNNLKKDYAGFENLQSPEGIDPEIVQRLKEPQFEASFARDQDQPPLPAWFCPEQNEKKCRHKLHFFGFRQKERPFEQMDINPSQNM

pLDDT: mean 73.92, std 20.58, range [28.55, 96.19]

Organism: NCBI:txid28083

Secondary structure (DSSP, 8-state):
----------------------HHHHHHHHHHHHHHHHT---HHHHHHHHHHHHTT---------TTS-B---TT---HHHHHHHHHHHHGGGS-HHHHHHHHHHHHGGGTT--STTTTTS-HHHHHHHHHHHHHHTT-HHHHHHHHHHHHTTTGGGS-HHHHHHIIIIIIIHHHHHHHHHBTT-TTSPPP----THHHHHHT-S-----PPP---PPPPPTTT-TT------------S-----PPP------------

InterPro domains:
  IPR049417 VipE-like, N-terminal [PF20876] (21-147)

Radius of gyration: 23.25 Å; chains: 1; bounding box: 45×76×88 Å